Protein AF-A0A0G4HHA6-F1 (afdb_monomer_lite)

Organism: NCBI:txid1169474

Foldseek 3Di:
DDDDDPDWDKAFDDPVCVVVVLCQVVQVCQCLPQPLVLCQFPDFDDCVVALEEFEKDKTWIWTQDPVRDTDIDIFIFTPQVVPPDPDPAADFAWDPCVVVVVVVVCVVQVHDDDDDDPPSVQSNQFDPDPGWYKYFAAQDGRDLDPDDPDPPDDPVSSVVSVVSSVSDDHRTITIRTTQGHPDRCSNVSVQVVVCVVCVVVQWDDDTRQKTKHDADVVGDIDIGGGD

Sequence (227 aa):
MSRFKKGSTQLPATKEEIDSGSHKLAALKEWLVNIVRNRTLGRRVKRNEVHVVVGMGWRYTWKETDDGARKPKPRFFAKGFLDGRLVNTYVGTPSIAGINTVCLFIVSMGMEMGAADVTAAFLTSKDHNAERVGATLPSVLPQVPKENPFKDIPNDRYEELRRMAAEYEPEGTYLVEMGLYGLPCAAQLFDYKLEGVCKELGFKRVDTAITVKAPPEGGRAQAIIMN

Secondary structure (DSSP, 8-state):
---PPPPPPEEEPPHHHHHTTTTHHHHHHIIIIIIITTT-EEEE--GGGSSEEEEEEEE-EEEEPTTS-EEE--EEEE-GGGS-S-------S--HHHHHHHHHHHHHTT--------TTGGGGSB---SSPEEEEPPS-PPP--SS---TTS-HHHHHHHHHHHTTPPTT-EEEE-B--TT-THHHHHHHHHHHHHHHHTT-EEEETTEEEEPPPTT---EEEE--

pLDDT: mean 78.96, std 15.66, range [33.88, 97.19]

Radius of gyration: 20.09 Å; chains: 1; bounding box: 50×44×56 Å

Structure (mmCIF, N/CA/C/O backbone):
data_AF-A0A0G4HHA6-F1
#
_entry.id   AF-A0A0G4HHA6-F1
#
loop_
_atom_site.group_PDB
_atom_site.id
_atom_site.type_symbol
_atom_site.label_atom_id
_atom_site.label_alt_id
_atom_site.label_comp_id
_atom_site.label_asym_id
_atom_site.label_entity_id
_atom_site.label_seq_id
_atom_site.pdbx_PDB_ins_code
_atom_site.Cartn_x
_atom_site.Cartn_y
_atom_site.Cartn_z
_atom_site.occupancy
_atom_site.B_iso_or_equiv
_atom_site.auth_seq_id
_atom_site.auth_comp_id
_atom_site.auth_asym_id
_atom_site.auth_atom_id
_atom_site.pdbx_PDB_model_num
ATOM 1 N N . MET A 1 1 ? -28.669 20.124 8.974 1.00 34.66 1 MET A N 1
ATOM 2 C CA . MET A 1 1 ? -28.352 19.037 8.019 1.00 34.66 1 MET A CA 1
ATOM 3 C C . MET A 1 1 ? -26.844 19.006 7.833 1.00 34.66 1 MET A C 1
ATOM 5 O O . MET A 1 1 ? -26.295 19.994 7.357 1.00 34.66 1 MET A O 1
ATOM 9 N N . SER A 1 2 ? -26.160 17.948 8.270 1.00 37.53 2 SER A N 1
ATOM 10 C CA . SER A 1 2 ? -24.721 17.793 8.034 1.00 37.53 2 SER A CA 1
ATOM 11 C C . SER A 1 2 ? -24.484 17.542 6.541 1.00 37.53 2 SER A C 1
ATOM 13 O O . SER A 1 2 ? -25.045 16.620 5.951 1.00 37.53 2 SER A O 1
ATOM 15 N N . ARG A 1 3 ? -23.680 18.390 5.889 1.00 38.72 3 ARG A N 1
ATOM 16 C CA . ARG A 1 3 ? -23.184 18.101 4.538 1.00 38.72 3 ARG A CA 1
ATOM 17 C C . ARG A 1 3 ? -22.101 17.037 4.671 1.00 38.72 3 ARG A C 1
ATOM 19 O O . ARG A 1 3 ? -20.974 17.354 5.039 1.00 38.72 3 ARG A O 1
ATOM 26 N N . PHE A 1 4 ? -22.436 15.785 4.379 1.00 41.97 4 PHE A N 1
ATOM 27 C CA . PHE A 1 4 ? -21.421 14.757 4.171 1.00 41.97 4 PHE A CA 1
ATOM 28 C C . PHE A 1 4 ? -20.520 15.198 3.014 1.00 41.97 4 PHE A C 1
ATOM 30 O O . PHE A 1 4 ? -20.990 15.393 1.891 1.00 41.97 4 PHE A O 1
ATOM 37 N N . LYS A 1 5 ? -19.227 15.404 3.284 1.00 45.94 5 LYS A N 1
ATOM 38 C CA . LYS A 1 5 ? -18.245 15.662 2.228 1.00 45.94 5 LYS A CA 1
ATOM 39 C C . LYS A 1 5 ? -18.195 14.401 1.360 1.00 45.94 5 LYS A C 1
ATOM 41 O O . LYS A 1 5 ? -17.943 13.318 1.884 1.00 45.94 5 LYS A O 1
ATOM 46 N N . LYS A 1 6 ? -18.495 14.522 0.061 1.00 48.88 6 LYS A N 1
ATOM 47 C CA . LYS A 1 6 ? -18.432 13.396 -0.885 1.00 48.88 6 LYS A CA 1
ATOM 48 C C . LYS A 1 6 ? -17.045 12.756 -0.765 1.00 48.88 6 LYS A C 1
ATOM 50 O O . LYS A 1 6 ? -16.036 13.451 -0.882 1.00 48.88 6 LYS A O 1
ATOM 55 N N . GLY A 1 7 ? -16.994 11.454 -0.485 1.00 50.53 7 GLY A N 1
ATOM 56 C CA . GLY A 1 7 ? -15.738 10.707 -0.478 1.00 50.53 7 GLY A CA 1
ATOM 57 C C . GLY A 1 7 ? -15.051 10.816 -1.841 1.00 50.53 7 GLY A C 1
ATOM 58 O O . GLY A 1 7 ? -15.722 10.942 -2.870 1.00 50.53 7 GLY A O 1
ATOM 59 N N . SER A 1 8 ? -13.716 10.787 -1.872 1.00 57.16 8 SER A N 1
ATOM 60 C CA . SER A 1 8 ? -13.001 10.896 -3.146 1.00 57.16 8 SER A CA 1
ATOM 61 C C . SER A 1 8 ? -13.361 9.715 -4.040 1.00 57.16 8 SER A C 1
ATOM 63 O O . SER A 1 8 ? -13.070 8.567 -3.696 1.00 57.16 8 SER A O 1
ATOM 65 N N . THR A 1 9 ? -13.989 9.991 -5.178 1.00 65.12 9 THR A N 1
ATOM 66 C CA . THR A 1 9 ? -14.359 8.948 -6.132 1.00 65.12 9 THR A CA 1
ATOM 67 C C . THR A 1 9 ? -13.090 8.495 -6.853 1.00 65.12 9 THR A C 1
ATOM 69 O O . THR A 1 9 ? -12.363 9.313 -7.419 1.00 65.12 9 THR A O 1
ATOM 72 N N . GLN A 1 10 ? -12.778 7.200 -6.760 1.00 76.94 10 GLN A N 1
ATOM 73 C CA . GLN A 1 10 ? -11.697 6.593 -7.531 1.00 76.94 10 GLN A CA 1
ATOM 74 C C . GLN A 1 10 ? -12.289 5.923 -8.763 1.00 76.94 10 GLN A C 1
ATOM 76 O O . GLN A 1 10 ? -13.096 5.004 -8.638 1.00 76.94 10 GLN A O 1
ATOM 81 N N . LEU A 1 11 ? -11.866 6.367 -9.939 1.00 83.38 11 LEU A N 1
ATOM 82 C CA . LEU A 1 11 ? -12.283 5.787 -11.211 1.00 83.38 11 LEU A CA 1
ATOM 83 C C . LEU A 1 11 ? -11.186 4.844 -11.714 1.00 83.38 11 LEU A C 1
ATOM 85 O O . LEU A 1 11 ? -10.014 5.215 -11.645 1.00 83.38 11 LEU A O 1
ATOM 89 N N . PRO A 1 12 ? -11.508 3.631 -12.188 1.00 86.56 12 PRO A N 1
ATOM 90 C CA . PRO A 1 12 ? -10.507 2.761 -12.794 1.00 86.56 12 PRO A CA 1
ATOM 91 C C . PRO A 1 12 ? -9.904 3.433 -14.033 1.00 86.56 12 PRO A C 1
ATOM 93 O O . PRO A 1 12 ? -10.621 4.074 -14.799 1.00 86.56 12 PRO A O 1
ATOM 96 N N . ALA A 1 13 ? -8.588 3.305 -14.207 1.00 89.81 13 ALA A N 1
ATOM 97 C CA . ALA A 1 13 ? -7.928 3.715 -15.442 1.00 89.81 13 ALA A CA 1
ATOM 98 C C . ALA A 1 13 ? -8.133 2.649 -16.528 1.00 89.81 13 ALA A C 1
ATOM 100 O O . ALA A 1 13 ? -8.153 1.449 -16.236 1.00 89.81 13 ALA A O 1
ATOM 101 N N . THR A 1 14 ? -8.276 3.093 -17.770 1.00 90.44 14 THR A N 1
ATOM 102 C CA . THR A 1 14 ? -8.329 2.223 -18.953 1.00 90.44 14 THR A CA 1
ATOM 103 C C . THR A 1 14 ? -6.938 1.703 -19.312 1.00 90.44 14 THR A C 1
ATOM 105 O O . THR A 1 14 ? -5.921 2.231 -18.854 1.00 90.44 14 THR A O 1
ATOM 108 N N . LYS A 1 15 ? -6.875 0.658 -20.142 1.00 89.69 15 LYS A N 1
ATOM 109 C CA . LYS A 1 15 ? -5.595 0.103 -20.591 1.00 89.69 15 LYS A CA 1
ATOM 110 C C . LYS A 1 15 ? -4.823 1.123 -21.429 1.00 89.69 15 LYS A C 1
ATOM 112 O O . LYS A 1 15 ? -3.632 1.304 -21.212 1.00 89.69 15 LYS A O 1
ATOM 117 N N . GLU A 1 16 ? -5.513 1.845 -22.303 1.00 91.94 16 GLU A N 1
ATOM 118 C CA . GLU A 1 16 ? -4.946 2.873 -23.176 1.00 91.94 16 GLU A CA 1
ATOM 119 C C . GLU A 1 16 ? -4.306 4.006 -22.360 1.00 91.94 16 GLU A C 1
ATOM 121 O O . GLU A 1 16 ? -3.191 4.441 -22.648 1.00 91.94 16 GLU A O 1
ATOM 126 N N . GLU A 1 17 ? -4.966 4.452 -21.286 1.00 91.75 17 GLU A N 1
ATOM 127 C CA . GLU A 1 17 ? -4.415 5.458 -20.370 1.00 91.75 17 GLU A CA 1
ATOM 128 C C . GLU A 1 17 ? -3.157 4.956 -19.649 1.00 91.75 17 GLU A C 1
ATOM 130 O O . GLU A 1 17 ? -2.195 5.715 -19.488 1.00 91.75 17 GLU A O 1
ATOM 135 N N . ILE A 1 18 ? -3.135 3.691 -19.225 1.00 88.75 18 ILE A N 1
ATOM 136 C CA . ILE A 1 18 ? -1.971 3.086 -18.563 1.00 88.75 18 ILE A CA 1
ATOM 137 C C . ILE A 1 18 ? -0.809 2.961 -19.553 1.00 88.75 18 ILE A C 1
ATOM 139 O O . ILE A 1 18 ? 0.308 3.390 -19.245 1.00 88.75 18 ILE A O 1
ATOM 143 N N . ASP A 1 19 ? -1.081 2.443 -20.750 1.00 90.12 19 ASP A N 1
ATOM 144 C CA . ASP A 1 19 ? -0.097 2.212 -21.810 1.00 90.12 19 ASP A CA 1
ATOM 145 C C . ASP A 1 19 ? 0.483 3.537 -22.336 1.00 90.12 19 ASP A C 1
ATOM 147 O O . ASP A 1 19 ? 1.676 3.612 -22.642 1.00 90.12 19 ASP A O 1
ATOM 151 N N . SER A 1 20 ? -0.301 4.626 -22.312 1.00 92.06 20 SER A N 1
ATOM 152 C CA . SER A 1 20 ? 0.181 5.991 -22.598 1.00 92.06 20 SER A CA 1
ATOM 153 C C . SER A 1 20 ? 1.244 6.485 -21.603 1.00 92.06 20 SER A C 1
ATOM 155 O O . SER A 1 20 ? 1.965 7.448 -21.859 1.00 92.06 20 SER A O 1
ATOM 157 N N . GLY A 1 21 ? 1.365 5.822 -20.448 1.00 90.69 21 GLY A N 1
ATOM 158 C CA . GLY A 1 21 ? 2.317 6.150 -19.396 1.00 90.69 21 GLY A CA 1
ATOM 159 C C . GLY A 1 21 ? 1.822 7.177 -18.379 1.00 90.69 21 GLY A C 1
ATOM 160 O O . GLY A 1 21 ? 2.611 7.594 -17.527 1.00 90.69 21 GLY A O 1
ATOM 161 N N . SER A 1 22 ? 0.537 7.546 -18.409 1.00 91.88 22 SER A N 1
ATOM 162 C CA . SER A 1 22 ? -0.051 8.566 -17.524 1.00 91.88 22 SER A CA 1
ATOM 163 C C . SER A 1 22 ? 0.142 8.286 -16.021 1.00 91.88 22 SER A C 1
ATOM 165 O O . SER A 1 22 ? 0.271 9.216 -15.222 1.00 91.88 22 SER A O 1
ATOM 167 N N . HIS A 1 23 ? 0.273 7.014 -15.623 1.00 94.00 23 HIS A N 1
ATOM 168 C CA . HIS A 1 23 ? 0.504 6.610 -14.228 1.00 94.00 23 HIS A CA 1
ATOM 169 C C . HIS A 1 23 ? 1.969 6.311 -13.879 1.00 94.00 23 HIS A C 1
ATOM 171 O O . HIS A 1 23 ? 2.242 6.053 -12.706 1.00 94.00 23 HIS A O 1
ATOM 177 N N . LYS A 1 24 ? 2.923 6.356 -14.826 1.00 94.12 24 LYS A N 1
ATOM 178 C CA . LYS A 1 24 ? 4.317 5.893 -14.612 1.00 94.12 24 LYS A CA 1
ATOM 179 C C . LYS A 1 24 ? 4.997 6.573 -13.424 1.00 94.12 24 LYS A C 1
ATOM 181 O O . LYS A 1 24 ? 5.480 5.893 -12.520 1.00 94.12 24 LYS A O 1
ATOM 186 N N . LEU A 1 25 ? 4.986 7.908 -13.385 1.00 94.88 25 LEU A N 1
ATOM 187 C CA . LEU A 1 25 ? 5.635 8.673 -12.314 1.00 94.88 25 LEU A CA 1
ATOM 188 C C . LEU A 1 25 ? 4.973 8.425 -10.950 1.00 94.88 25 LEU A C 1
ATOM 190 O O . LEU A 1 25 ? 5.651 8.294 -9.932 1.00 94.88 25 LEU A O 1
ATOM 194 N N . ALA A 1 26 ? 3.642 8.322 -10.924 1.00 94.38 26 ALA A N 1
ATOM 195 C CA . ALA A 1 26 ? 2.903 8.048 -9.699 1.00 94.38 26 ALA A CA 1
ATOM 196 C C . ALA A 1 26 ? 3.132 6.612 -9.196 1.00 94.38 26 ALA A C 1
ATOM 198 O O . ALA A 1 26 ? 3.217 6.402 -7.988 1.00 94.38 26 ALA A O 1
ATOM 199 N N . ALA A 1 27 ? 3.277 5.637 -10.099 1.00 95.44 27 ALA A N 1
ATOM 200 C CA . ALA A 1 27 ? 3.554 4.243 -9.759 1.00 95.44 27 ALA A CA 1
ATOM 201 C C . ALA A 1 27 ? 4.978 4.081 -9.225 1.00 95.44 27 ALA A C 1
ATOM 203 O O . ALA A 1 27 ? 5.182 3.422 -8.209 1.00 95.44 27 ALA A O 1
ATOM 204 N N . LEU A 1 28 ? 5.948 4.762 -9.843 1.00 96.62 28 LEU A N 1
ATOM 205 C CA . LEU A 1 28 ? 7.312 4.840 -9.326 1.00 96.62 28 LEU A CA 1
ATOM 206 C C . LEU A 1 28 ? 7.337 5.441 -7.915 1.00 96.62 28 LEU A C 1
ATOM 208 O O . LEU A 1 28 ? 8.019 4.920 -7.036 1.00 96.62 28 LEU A O 1
ATOM 212 N N . LYS A 1 29 ? 6.563 6.508 -7.676 1.00 95.38 29 LYS A N 1
ATOM 213 C CA . LYS A 1 29 ? 6.462 7.119 -6.346 1.00 95.38 29 LYS A CA 1
ATOM 214 C C . LYS A 1 29 ? 5.840 6.171 -5.324 1.00 95.38 29 LYS A C 1
ATOM 216 O O . LYS A 1 29 ? 6.361 6.066 -4.222 1.00 95.38 29 LYS A O 1
ATOM 221 N N . GLU A 1 30 ? 4.762 5.471 -5.677 1.00 94.06 30 GLU A N 1
ATOM 222 C CA . GLU A 1 30 ? 4.152 4.452 -4.812 1.00 94.06 30 GLU A CA 1
ATOM 223 C C . GLU A 1 30 ? 5.175 3.367 -4.443 1.00 94.06 30 GLU A C 1
ATOM 225 O O . GLU A 1 30 ? 5.357 3.067 -3.265 1.00 94.06 30 GLU A O 1
ATOM 230 N N . TRP A 1 31 ? 5.902 2.841 -5.430 1.00 95.69 31 TRP A N 1
ATOM 231 C CA . TRP A 1 31 ? 6.940 1.835 -5.218 1.00 95.69 31 TRP A CA 1
ATOM 232 C C . TRP A 1 31 ? 8.054 2.334 -4.288 1.00 95.69 31 TRP A C 1
ATOM 234 O O . TRP A 1 31 ? 8.285 1.753 -3.229 1.00 95.69 31 TRP A O 1
ATOM 244 N N . LEU A 1 32 ? 8.708 3.446 -4.625 1.00 96.44 32 LEU A N 1
ATOM 245 C CA . LEU A 1 32 ? 9.867 3.922 -3.868 1.00 96.44 32 LEU A CA 1
ATOM 246 C C . LEU A 1 32 ? 9.491 4.464 -2.487 1.00 96.44 32 LEU A C 1
ATOM 248 O O . LEU A 1 32 ? 10.150 4.171 -1.494 1.00 96.44 32 LEU A O 1
ATOM 252 N N . VAL A 1 33 ? 8.433 5.267 -2.403 1.00 92.31 33 VAL A N 1
ATOM 253 C CA . VAL A 1 33 ? 8.125 6.048 -1.197 1.00 92.31 33 VAL A CA 1
ATOM 254 C C . VAL A 1 33 ? 7.241 5.279 -0.223 1.00 92.31 33 VAL A C 1
ATOM 256 O O . VAL A 1 33 ? 7.394 5.441 0.988 1.00 92.31 33 VAL A O 1
ATOM 259 N N . ASN A 1 34 ? 6.313 4.462 -0.722 1.00 88.81 34 ASN A N 1
ATOM 260 C CA . ASN A 1 34 ? 5.360 3.767 0.141 1.00 88.81 34 ASN A CA 1
ATOM 261 C C . ASN A 1 34 ? 5.769 2.321 0.414 1.00 88.81 34 ASN A C 1
ATOM 263 O O . ASN A 1 34 ? 5.537 1.847 1.521 1.00 88.81 34 ASN A O 1
ATOM 267 N N . ILE A 1 35 ? 6.415 1.641 -0.535 1.00 91.25 35 ILE A N 1
ATOM 268 C CA . ILE A 1 35 ? 6.826 0.243 -0.352 1.00 91.25 35 ILE A CA 1
ATOM 269 C C . ILE A 1 35 ? 8.273 0.161 0.130 1.00 91.25 35 ILE A C 1
ATOM 271 O O . ILE A 1 35 ? 8.513 -0.301 1.248 1.00 91.25 35 ILE A O 1
ATOM 275 N N . VAL A 1 36 ? 9.217 0.661 -0.674 1.00 94.38 36 VAL A N 1
ATOM 276 C CA . VAL A 1 36 ? 10.663 0.534 -0.426 1.00 94.38 36 VAL A CA 1
ATOM 277 C C . VAL A 1 36 ? 11.093 1.323 0.808 1.00 94.38 36 VAL A C 1
ATOM 279 O O . VAL A 1 36 ? 11.640 0.737 1.739 1.00 94.38 36 VAL A O 1
ATOM 282 N N . ARG A 1 37 ? 10.797 2.629 0.873 1.00 93.38 37 ARG A N 1
ATOM 283 C CA . ARG A 1 37 ? 11.180 3.491 2.009 1.00 93.38 37 ARG A CA 1
ATOM 284 C C . ARG A 1 37 ? 10.684 2.954 3.348 1.00 93.38 37 ARG A C 1
ATOM 286 O O . ARG A 1 37 ? 11.408 2.987 4.335 1.00 93.38 37 ARG A O 1
ATOM 293 N N . ASN A 1 38 ? 9.445 2.469 3.372 1.00 89.06 38 ASN A N 1
ATOM 294 C CA . ASN A 1 38 ? 8.826 1.956 4.590 1.00 89.06 38 ASN A CA 1
ATOM 295 C C . ASN A 1 38 ? 9.295 0.534 4.934 1.00 89.06 38 ASN A C 1
ATOM 297 O O . ASN A 1 38 ? 8.874 0.009 5.957 1.00 89.06 38 ASN A O 1
ATOM 301 N N . ARG A 1 39 ? 10.141 -0.092 4.097 1.00 91.06 39 ARG A N 1
ATOM 302 C CA . ARG A 1 39 ? 10.578 -1.491 4.236 1.00 91.06 39 ARG A CA 1
ATOM 303 C C . ARG A 1 39 ? 9.390 -2.439 4.398 1.00 91.06 39 ARG A C 1
ATOM 305 O O . ARG A 1 39 ? 9.409 -3.345 5.220 1.00 91.06 39 ARG A O 1
ATOM 312 N N . THR A 1 40 ? 8.334 -2.198 3.614 1.00 88.88 40 THR A N 1
ATOM 313 C CA . THR A 1 40 ? 7.097 -3.000 3.680 1.00 88.88 40 THR A CA 1
ATOM 314 C C . THR A 1 40 ? 7.382 -4.470 3.380 1.00 88.88 40 THR A C 1
ATOM 316 O O . THR A 1 40 ? 6.779 -5.368 3.968 1.00 88.88 40 THR A O 1
ATOM 319 N N . LEU A 1 41 ? 8.337 -4.698 2.480 1.00 92.88 41 LEU A N 1
ATOM 320 C CA . LEU A 1 41 ? 8.905 -5.996 2.166 1.00 92.88 41 LEU A CA 1
ATOM 321 C C . LEU A 1 41 ? 10.304 -6.077 2.791 1.00 92.88 41 LEU A C 1
ATOM 323 O O . LEU A 1 41 ? 11.046 -5.096 2.800 1.00 92.88 41 LEU A O 1
ATOM 327 N N . GLY A 1 42 ? 10.628 -7.235 3.351 1.00 93.25 42 GLY A N 1
ATOM 328 C CA . GLY A 1 42 ? 11.912 -7.541 3.965 1.00 93.25 42 GLY A CA 1
ATOM 329 C C . GLY A 1 42 ? 12.768 -8.421 3.066 1.00 93.25 42 GLY A C 1
ATOM 330 O O . GLY A 1 42 ? 12.816 -8.255 1.850 1.00 93.25 42 GLY A O 1
ATOM 331 N N . ARG A 1 43 ? 13.445 -9.397 3.676 1.00 94.94 43 ARG A N 1
ATOM 332 C CA . ARG A 1 43 ? 14.308 -10.341 2.954 1.00 94.94 43 ARG A CA 1
ATOM 333 C C . ARG A 1 43 ? 13.521 -11.243 1.999 1.00 94.94 43 ARG A C 1
ATOM 335 O O . ARG A 1 43 ? 12.339 -11.524 2.212 1.00 94.94 43 ARG A O 1
ATOM 342 N N . ARG A 1 44 ? 14.219 -11.785 1.000 1.00 96.56 44 ARG A N 1
ATOM 343 C CA . ARG A 1 44 ? 13.700 -12.864 0.150 1.00 96.56 44 ARG A CA 1
ATOM 344 C C . ARG A 1 44 ? 13.438 -14.124 0.986 1.00 96.56 44 ARG A C 1
ATOM 346 O O . ARG A 1 44 ? 14.211 -14.441 1.896 1.00 96.56 44 ARG A O 1
ATOM 353 N N . VAL A 1 45 ? 12.358 -14.833 0.669 1.00 94.50 45 VAL A N 1
ATOM 354 C CA . VAL A 1 45 ? 11.918 -16.056 1.359 1.00 94.50 45 VAL A CA 1
ATOM 355 C C . VAL A 1 45 ? 11.470 -17.122 0.366 1.00 94.50 45 VAL A C 1
ATOM 357 O O . VAL A 1 45 ? 10.968 -16.822 -0.719 1.00 94.50 45 VAL A O 1
ATOM 360 N N . LYS A 1 46 ? 11.622 -18.386 0.755 1.00 93.12 46 LYS A N 1
ATOM 361 C CA . LYS A 1 46 ? 11.034 -19.545 0.077 1.00 93.12 46 LYS A CA 1
ATOM 362 C C . LYS A 1 46 ? 9.645 -19.851 0.641 1.00 93.12 46 LYS A C 1
ATOM 364 O O . LYS A 1 46 ? 9.313 -19.482 1.765 1.00 93.12 46 LYS A O 1
ATOM 369 N N . ARG A 1 47 ? 8.830 -20.591 -0.121 1.00 86.88 47 ARG A N 1
ATOM 370 C CA . ARG A 1 47 ? 7.453 -20.954 0.271 1.00 86.88 47 ARG A CA 1
ATOM 371 C C . ARG A 1 47 ? 7.366 -21.674 1.623 1.00 86.88 47 ARG A C 1
ATOM 373 O O . ARG A 1 47 ? 6.363 -21.505 2.305 1.00 86.88 47 ARG A O 1
ATOM 380 N N . ASN A 1 48 ? 8.372 -22.464 1.994 1.00 89.38 48 ASN A N 1
ATOM 381 C CA . ASN A 1 48 ? 8.411 -23.221 3.250 1.00 89.38 48 ASN A CA 1
ATOM 382 C C . ASN A 1 48 ? 8.834 -22.388 4.475 1.00 89.38 48 ASN A C 1
ATOM 384 O O . ASN A 1 48 ? 8.726 -22.879 5.591 1.00 89.38 48 ASN A O 1
ATOM 388 N N . GLU A 1 49 ? 9.314 -21.156 4.285 1.00 88.62 49 GLU A N 1
ATOM 389 C CA . GLU A 1 49 ? 9.711 -20.258 5.380 1.00 88.62 49 GLU A CA 1
ATOM 390 C C . GLU A 1 49 ? 8.553 -19.392 5.896 1.00 88.62 49 GLU A C 1
ATOM 392 O O . GLU A 1 49 ? 8.698 -18.694 6.897 1.00 88.62 49 GLU A O 1
ATOM 397 N N . VAL A 1 50 ? 7.419 -19.397 5.196 1.00 87.75 50 VAL A N 1
ATOM 398 C CA . VAL A 1 50 ? 6.254 -18.558 5.491 1.00 87.75 50 VAL A CA 1
ATOM 399 C C . VAL A 1 50 ? 4.988 -19.398 5.508 1.00 87.75 50 VAL A C 1
ATOM 401 O O . VAL A 1 50 ? 4.886 -20.417 4.823 1.00 87.75 50 VAL A O 1
ATOM 404 N N . HIS A 1 51 ? 3.993 -18.952 6.267 1.00 83.75 51 HIS A N 1
ATOM 405 C CA . HIS A 1 51 ? 2.723 -19.660 6.383 1.00 83.75 51 HIS A CA 1
ATOM 406 C C . HIS A 1 51 ? 1.969 -19.648 5.044 1.00 83.75 51 HIS A C 1
ATOM 408 O O . HIS A 1 51 ? 1.565 -20.691 4.518 1.00 83.75 51 HIS A O 1
ATOM 414 N N . VAL A 1 52 ? 1.887 -18.472 4.418 1.00 83.31 52 VAL A N 1
ATOM 415 C CA . VAL A 1 52 ? 1.227 -18.261 3.126 1.00 83.31 52 VAL A CA 1
ATOM 416 C C . VAL A 1 52 ? 2.048 -17.338 2.231 1.00 83.31 52 VAL A C 1
ATOM 418 O O . VAL A 1 52 ? 2.787 -16.480 2.712 1.00 83.31 52 VAL A O 1
ATOM 421 N N . VAL A 1 53 ? 1.917 -17.532 0.919 1.00 85.69 53 VAL A N 1
ATOM 422 C CA . VAL A 1 53 ? 2.470 -16.644 -0.106 1.00 85.69 53 VAL A CA 1
ATOM 423 C C . VAL A 1 53 ? 1.324 -16.086 -0.930 1.00 85.69 53 VAL A C 1
ATOM 425 O O . VAL A 1 53 ? 0.531 -16.865 -1.456 1.00 85.69 53 VAL A O 1
ATOM 428 N N . VAL A 1 54 ? 1.274 -14.763 -1.065 1.00 85.44 54 VAL A N 1
ATOM 429 C CA . VAL A 1 54 ? 0.289 -14.050 -1.885 1.00 85.44 54 VAL A CA 1
ATOM 430 C C . VAL A 1 54 ? 0.965 -13.343 -3.054 1.00 85.44 54 VAL A C 1
ATOM 432 O O . VAL A 1 54 ? 2.049 -12.779 -2.917 1.00 85.44 54 VAL A O 1
ATOM 435 N N . GLY A 1 55 ? 0.323 -13.334 -4.220 1.00 86.19 55 GLY A N 1
ATOM 436 C CA . GLY A 1 55 ? 0.803 -12.544 -5.354 1.00 86.19 55 GLY A CA 1
ATOM 437 C C . GLY A 1 55 ? 0.549 -11.052 -5.145 1.00 86.19 55 GLY A C 1
ATOM 438 O O . GLY A 1 55 ? -0.435 -10.673 -4.518 1.00 86.19 55 GLY A O 1
ATOM 439 N N . MET A 1 56 ? 1.389 -10.189 -5.705 1.00 89.00 56 MET A N 1
ATOM 440 C CA . MET A 1 56 ? 1.179 -8.740 -5.725 1.00 89.00 56 MET A CA 1
ATOM 441 C C . MET A 1 56 ? 0.708 -8.248 -7.095 1.00 89.00 56 MET A C 1
ATOM 443 O O . MET A 1 56 ? 0.759 -8.954 -8.109 1.00 89.00 56 MET A O 1
ATOM 447 N N . GLY A 1 57 ? 0.201 -7.020 -7.133 1.00 88.44 57 GLY A N 1
ATOM 448 C CA . GLY A 1 57 ? -0.234 -6.371 -8.358 1.00 88.44 57 GLY A CA 1
ATOM 449 C C . GLY A 1 57 ? -0.404 -4.867 -8.232 1.00 88.44 57 GLY A C 1
ATOM 450 O O . GLY A 1 57 ? -0.221 -4.269 -7.171 1.00 88.44 57 GLY A O 1
ATOM 451 N N . TRP A 1 58 ? -0.788 -4.277 -9.359 1.00 89.44 58 TRP A N 1
ATOM 452 C CA . TRP A 1 58 ? -1.069 -2.858 -9.494 1.00 89.44 58 TRP A CA 1
ATOM 453 C C . TRP A 1 58 ? -2.553 -2.626 -9.725 1.00 89.44 58 TRP A C 1
ATOM 455 O O . TRP A 1 58 ? -3.182 -3.309 -10.533 1.00 89.44 58 TRP A O 1
ATOM 465 N N . ARG A 1 59 ? -3.111 -1.644 -9.023 1.00 88.12 59 ARG A N 1
ATOM 466 C CA . ARG A 1 59 ? -4.437 -1.099 -9.305 1.00 88.12 59 ARG A CA 1
ATOM 467 C C . ARG A 1 59 ? -4.265 0.346 -9.735 1.00 88.12 59 ARG A C 1
ATOM 469 O O . ARG A 1 59 ? -3.868 1.181 -8.927 1.00 88.12 59 ARG A O 1
ATOM 476 N N . TYR A 1 60 ? -4.553 0.631 -10.998 1.00 89.06 60 TYR A N 1
ATOM 477 C CA . TYR A 1 60 ? -4.455 1.972 -11.562 1.00 89.06 60 TYR A CA 1
ATOM 478 C C . TYR A 1 60 ? -5.815 2.658 -11.509 1.00 89.06 60 TYR A C 1
ATOM 480 O O . TYR A 1 60 ? -6.800 2.160 -12.053 1.00 89.06 60 TYR A O 1
ATOM 488 N N . THR A 1 61 ? -5.874 3.794 -10.820 1.00 90.75 61 THR A N 1
ATOM 489 C CA . THR A 1 61 ? -7.083 4.611 -10.725 1.00 90.75 61 THR A CA 1
ATOM 490 C C . THR A 1 61 ? -6.771 6.085 -10.940 1.00 90.75 61 THR A C 1
ATOM 492 O O . THR A 1 61 ? -5.619 6.530 -10.865 1.00 90.75 61 THR A O 1
ATOM 495 N N . TRP A 1 62 ? -7.823 6.844 -11.206 1.00 89.50 62 TRP A N 1
ATOM 496 C CA . TRP A 1 62 ? -7.873 8.293 -11.160 1.00 89.50 62 TRP A CA 1
ATOM 497 C C . TRP A 1 62 ? -8.571 8.718 -9.877 1.00 89.50 62 TRP A C 1
ATOM 499 O O . TRP A 1 62 ? -9.669 8.248 -9.581 1.00 89.50 62 TRP A O 1
ATOM 509 N N . LYS A 1 63 ? -7.944 9.615 -9.119 1.00 87.19 63 LYS A N 1
ATOM 510 C CA . LYS A 1 63 ? -8.587 10.316 -8.010 1.00 87.19 63 LYS A CA 1
ATOM 511 C C . LYS A 1 63 ? -9.094 11.656 -8.522 1.00 87.19 63 LYS A C 1
ATOM 513 O O . LYS A 1 63 ? -8.287 12.463 -8.982 1.00 87.19 63 LYS A O 1
ATOM 518 N N . GLU A 1 64 ? -10.395 11.879 -8.418 1.00 84.75 64 GLU A N 1
ATOM 519 C CA . GLU A 1 64 ? -10.992 13.192 -8.659 1.00 84.75 64 GLU A CA 1
ATOM 520 C C . GLU A 1 64 ? -10.606 14.148 -7.518 1.00 84.75 64 GLU A C 1
ATOM 522 O O . GLU A 1 64 ? -10.632 13.769 -6.339 1.00 84.75 64 GLU A O 1
ATOM 527 N N . THR A 1 65 ? -10.167 15.352 -7.867 1.00 81.12 65 THR A N 1
ATOM 528 C CA . THR A 1 65 ? -9.850 16.436 -6.932 1.00 81.12 65 THR A CA 1
ATOM 529 C C . THR A 1 65 ? -11.042 17.381 -6.780 1.00 81.12 65 THR A C 1
ATOM 531 O O . THR A 1 65 ? -11.985 17.333 -7.564 1.00 81.12 65 THR A O 1
ATOM 534 N N . ASP A 1 66 ? -11.030 18.217 -5.738 1.00 77.62 66 ASP A N 1
ATOM 535 C CA . ASP A 1 66 ? -12.165 19.091 -5.389 1.00 77.62 66 ASP A CA 1
ATOM 536 C C . ASP A 1 66 ? -12.503 20.113 -6.504 1.00 77.62 66 ASP A C 1
ATOM 538 O O . ASP A 1 66 ? -13.625 20.608 -6.570 1.00 77.62 66 ASP A O 1
ATOM 542 N N . ASP A 1 67 ? -11.552 20.393 -7.400 1.00 80.88 67 ASP A N 1
ATOM 543 C CA . ASP A 1 67 ? -11.678 21.231 -8.602 1.00 80.88 67 ASP A CA 1
ATOM 544 C C . ASP A 1 67 ? -12.150 20.459 -9.856 1.00 80.88 67 ASP A C 1
ATOM 546 O O . ASP A 1 67 ? -12.204 21.022 -10.947 1.00 80.88 67 ASP A O 1
ATOM 550 N N . GLY A 1 68 ? -12.477 19.169 -9.725 1.00 78.88 68 GLY A N 1
ATOM 551 C CA . GLY A 1 68 ? -12.896 18.294 -10.825 1.00 78.88 68 GLY A CA 1
ATOM 552 C C . GLY A 1 68 ? -11.746 17.742 -11.675 1.00 78.88 68 GLY A C 1
ATOM 553 O O . GLY A 1 68 ? -11.989 16.959 -12.599 1.00 78.88 68 GLY A O 1
ATOM 554 N N . ALA A 1 69 ? -10.489 18.096 -11.379 1.00 85.19 69 ALA A N 1
ATOM 555 C CA . ALA A 1 69 ? -9.340 17.514 -12.063 1.00 85.19 69 ALA A CA 1
ATOM 556 C C . ALA A 1 69 ? -9.121 16.044 -11.651 1.00 85.19 69 ALA A C 1
ATOM 558 O O . ALA A 1 69 ? -9.674 15.533 -10.675 1.00 85.19 69 ALA A O 1
ATOM 559 N N . ARG A 1 70 ? -8.314 15.317 -12.432 1.00 87.44 70 ARG A N 1
ATOM 560 C CA . ARG A 1 70 ? -7.991 13.907 -12.174 1.00 87.44 70 ARG A CA 1
ATOM 561 C C . ARG A 1 70 ? -6.506 13.742 -11.912 1.00 87.44 70 ARG A C 1
ATOM 563 O O . ARG A 1 70 ? -5.669 14.149 -12.712 1.00 87.44 70 ARG A O 1
ATOM 570 N N . LYS A 1 71 ? -6.177 13.077 -10.808 1.00 91.44 71 LYS A N 1
ATOM 571 C CA . LYS A 1 71 ? -4.801 12.736 -10.438 1.00 91.44 71 LYS A CA 1
ATOM 572 C C . LYS A 1 71 ? -4.572 11.225 -10.525 1.00 91.44 71 LYS A C 1
ATOM 574 O O . LYS A 1 71 ? -5.366 10.477 -9.947 1.00 91.44 71 LYS A O 1
ATOM 579 N N . PRO A 1 72 ? -3.479 10.752 -11.155 1.00 93.19 72 PRO A N 1
ATOM 580 C CA . PRO A 1 72 ? -3.118 9.338 -11.136 1.00 93.19 72 PRO A CA 1
ATOM 581 C C . PRO A 1 72 ? -2.929 8.844 -9.697 1.00 93.19 72 PRO A C 1
ATOM 583 O O . PRO A 1 72 ? -2.215 9.466 -8.901 1.00 93.19 72 PRO A O 1
ATOM 586 N N . LYS A 1 73 ? -3.552 7.717 -9.350 1.00 90.69 73 LYS A N 1
ATOM 587 C CA . LYS A 1 73 ? -3.482 7.117 -8.012 1.00 90.69 73 LYS A CA 1
ATOM 588 C C . LYS A 1 73 ? -3.240 5.601 -8.084 1.00 90.69 73 LYS A C 1
ATOM 590 O O . LYS A 1 73 ? -4.070 4.822 -7.627 1.00 90.69 73 LYS A O 1
ATOM 595 N N . PRO A 1 74 ? -2.104 5.160 -8.653 1.00 91.19 74 PRO A N 1
ATOM 596 C CA . PRO A 1 74 ? -1.757 3.748 -8.649 1.00 91.19 74 PRO A CA 1
ATOM 597 C C . PRO A 1 74 ? -1.551 3.249 -7.219 1.00 91.19 74 PRO A C 1
ATOM 599 O O . PRO A 1 74 ? -0.997 3.960 -6.378 1.00 91.19 74 PRO A O 1
ATOM 602 N N . ARG A 1 75 ? -1.984 2.017 -6.960 1.00 88.31 75 ARG A N 1
ATOM 603 C CA . ARG A 1 75 ? -1.760 1.303 -5.704 1.00 88.31 75 ARG A CA 1
ATOM 604 C C . ARG A 1 75 ? -1.051 -0.007 -5.961 1.00 88.31 75 ARG A C 1
ATOM 606 O O . ARG A 1 75 ? -1.481 -0.779 -6.818 1.00 88.31 75 ARG A O 1
ATOM 613 N N . PHE A 1 76 ? 0.002 -0.241 -5.191 1.00 88.62 76 PHE A N 1
ATOM 614 C CA . PHE A 1 76 ? 0.692 -1.518 -5.146 1.00 88.62 76 PHE A CA 1
ATOM 615 C C . PHE A 1 76 ? 0.117 -2.342 -4.000 1.00 88.62 76 PHE A C 1
ATOM 617 O O . PHE A 1 76 ? 0.093 -1.875 -2.862 1.00 88.62 76 PHE A O 1
ATOM 624 N N . PHE A 1 77 ? -0.415 -3.525 -4.294 1.00 83.19 77 PHE A N 1
ATOM 625 C CA . PHE A 1 77 ? -1.205 -4.282 -3.324 1.00 83.19 77 PHE A CA 1
ATOM 626 C C . PHE A 1 77 ? -0.961 -5.786 -3.428 1.00 83.19 77 PHE A C 1
ATOM 628 O O . PHE A 1 77 ? -0.635 -6.307 -4.495 1.00 83.19 77 PHE A O 1
ATOM 635 N N . ALA A 1 78 ? -1.144 -6.485 -2.313 1.00 81.44 78 ALA A N 1
ATOM 636 C CA . ALA A 1 78 ? -1.274 -7.930 -2.278 1.00 81.44 78 ALA A CA 1
ATOM 637 C C . ALA A 1 78 ? -2.643 -8.334 -2.835 1.00 81.44 78 ALA A C 1
ATOM 639 O O . ALA A 1 78 ? -3.683 -7.861 -2.379 1.00 81.44 78 ALA A O 1
ATOM 640 N N . LYS A 1 79 ? -2.654 -9.263 -3.786 1.00 76.81 79 LYS A N 1
ATOM 641 C CA . LYS A 1 79 ? -3.844 -9.890 -4.374 1.00 76.81 79 LYS A CA 1
ATOM 642 C C . LYS A 1 79 ? -4.478 -10.903 -3.408 1.00 76.81 79 LYS A C 1
ATOM 644 O O . LYS A 1 79 ? -4.857 -11.984 -3.834 1.00 76.81 79 LYS A O 1
ATOM 649 N N . GLY A 1 80 ? -4.571 -10.560 -2.121 1.00 62.91 80 GLY A N 1
ATOM 650 C CA . GLY A 1 80 ? -5.004 -11.451 -1.042 1.00 62.91 80 GLY A CA 1
ATOM 651 C C . GLY A 1 80 ? -6.325 -12.156 -1.348 1.00 62.91 80 GLY A C 1
ATOM 652 O O . GLY A 1 80 ? -6.316 -13.339 -1.636 1.00 62.91 80 GLY A O 1
ATOM 653 N N . PHE A 1 81 ? -7.444 -11.423 -1.373 1.00 47.44 81 PHE A N 1
ATOM 654 C CA . PHE A 1 81 ? -8.809 -11.951 -1.591 1.00 47.44 81 PHE A CA 1
ATOM 655 C C . PHE A 1 81 ? -9.020 -12.716 -2.921 1.00 47.44 81 PHE A C 1
ATOM 657 O O . PHE A 1 81 ? -10.067 -13.317 -3.132 1.00 47.44 81 PHE A O 1
ATOM 664 N N . LEU A 1 82 ? -8.047 -12.671 -3.837 1.00 50.59 82 LEU A N 1
ATOM 665 C CA . LEU A 1 82 ? -8.065 -13.414 -5.100 1.00 50.59 82 LEU A CA 1
ATOM 666 C C . LEU A 1 82 ? -7.370 -14.787 -4.985 1.00 50.59 82 LEU A C 1
ATOM 668 O O . LEU A 1 82 ? -7.410 -15.561 -5.939 1.00 50.59 82 LEU A O 1
ATOM 672 N N . ASP A 1 83 ? -6.729 -15.087 -3.851 1.00 50.38 83 ASP A N 1
ATOM 673 C CA . ASP A 1 83 ? -6.186 -16.402 -3.502 1.00 50.38 83 ASP A CA 1
ATOM 674 C C . ASP A 1 83 ? -7.264 -17.185 -2.733 1.00 50.38 83 ASP A C 1
ATOM 676 O O . ASP A 1 83 ? -7.690 -16.782 -1.654 1.00 50.38 83 ASP A O 1
ATOM 680 N N . GLY A 1 84 ? -7.740 -18.300 -3.297 1.00 48.59 84 GLY A N 1
ATOM 681 C CA . GLY A 1 84 ? -8.838 -19.112 -2.743 1.00 48.59 84 GLY A CA 1
ATOM 682 C C . GLY A 1 84 ? -8.492 -19.888 -1.464 1.00 48.59 84 GLY A C 1
ATOM 683 O O . GLY A 1 84 ? -9.250 -20.764 -1.049 1.00 48.59 84 GLY A O 1
ATOM 684 N N . ARG A 1 85 ? -7.334 -19.623 -0.856 1.00 53.66 85 ARG A N 1
ATOM 685 C CA . ARG A 1 85 ? -6.903 -20.233 0.405 1.00 53.66 85 ARG A CA 1
ATOM 686 C C . ARG A 1 85 ? -7.573 -19.520 1.580 1.00 53.66 85 ARG A C 1
ATOM 688 O O . ARG A 1 85 ? -7.607 -18.294 1.625 1.00 53.66 85 ARG A O 1
ATOM 695 N N . LEU A 1 86 ? -8.050 -20.300 2.555 1.00 45.12 86 LEU A N 1
ATOM 696 C CA . LEU A 1 86 ? -8.570 -19.839 3.850 1.00 45.12 86 LEU A CA 1
ATOM 697 C C . LEU A 1 86 ? -7.438 -19.245 4.701 1.00 45.12 86 LEU A C 1
ATOM 699 O O . LEU A 1 86 ? -6.986 -19.827 5.681 1.00 45.12 86 LEU A O 1
ATOM 703 N N . VAL A 1 87 ? -6.934 -18.091 4.291 1.00 48.72 87 VAL A N 1
ATOM 704 C CA . VAL A 1 87 ? -6.176 -17.202 5.169 1.00 48.72 87 VAL A CA 1
ATOM 705 C C . VAL A 1 87 ? -7.218 -16.489 6.016 1.00 48.72 87 VAL A C 1
ATOM 707 O O . VAL A 1 87 ? -8.219 -16.070 5.447 1.00 48.72 87 VAL A O 1
ATOM 710 N N . ASN A 1 88 ? -7.027 -16.353 7.333 1.00 40.28 88 ASN A N 1
ATOM 711 C CA . ASN A 1 88 ? -7.959 -15.601 8.181 1.00 40.28 88 ASN A CA 1
ATOM 712 C C . ASN A 1 88 ? -8.186 -14.207 7.578 1.00 40.28 88 ASN A C 1
ATOM 714 O O . ASN A 1 88 ? -7.333 -13.317 7.628 1.00 40.28 88 ASN A O 1
ATOM 718 N N . THR A 1 89 ? -9.323 -14.075 6.900 1.00 33.88 89 THR A N 1
ATOM 719 C CA . THR A 1 89 ? -9.672 -12.924 6.091 1.00 33.88 89 THR A CA 1
ATOM 720 C C . THR A 1 89 ? -10.364 -11.912 6.975 1.00 33.88 89 THR A C 1
ATOM 722 O O . THR A 1 89 ? -11.333 -12.243 7.646 1.00 33.88 89 THR A O 1
ATOM 725 N N . TYR A 1 90 ? -9.930 -10.664 6.841 1.00 41.72 90 TYR A N 1
ATOM 726 C CA . TYR A 1 90 ? -10.667 -9.471 7.216 1.00 41.72 90 TYR A CA 1
ATOM 727 C C . TYR A 1 90 ? -10.876 -9.243 8.717 1.00 41.72 90 TYR A C 1
ATOM 729 O O . TYR A 1 90 ? -11.840 -9.711 9.310 1.00 41.72 90 TYR A O 1
ATOM 737 N N . VAL A 1 91 ? -10.039 -8.391 9.309 1.00 39.00 91 VAL A N 1
ATOM 738 C CA . VAL A 1 91 ? -10.460 -7.636 10.492 1.00 39.00 91 VAL A CA 1
ATOM 739 C C . VAL A 1 91 ? -10.092 -6.180 10.253 1.00 39.00 91 VAL A C 1
ATOM 741 O O . VAL A 1 91 ? -8.928 -5.796 10.336 1.00 39.00 91 VAL A O 1
ATOM 744 N N . GLY A 1 92 ? -11.083 -5.386 9.854 1.00 40.88 92 GLY A N 1
ATOM 745 C CA . GLY A 1 92 ? -10.876 -3.975 9.546 1.00 40.88 92 GLY A CA 1
ATOM 746 C C . GLY A 1 92 ? -12.157 -3.184 9.329 1.00 40.88 92 GLY A C 1
ATOM 747 O O . GLY A 1 92 ? -12.204 -2.045 9.760 1.00 40.88 92 GLY A O 1
ATOM 748 N N . THR A 1 93 ? -13.221 -3.778 8.780 1.00 48.94 93 THR A N 1
ATOM 749 C CA . THR A 1 93 ? -14.555 -3.211 9.022 1.00 48.94 93 THR A CA 1
ATOM 750 C C . THR A 1 93 ? -14.967 -3.707 10.398 1.00 48.94 93 THR A C 1
ATOM 752 O O . THR A 1 93 ? -15.027 -4.930 10.586 1.00 48.94 93 THR A O 1
ATOM 755 N N . PRO A 1 94 ? -15.224 -2.813 11.369 1.00 52.38 94 PRO A N 1
ATOM 756 C CA . PRO A 1 94 ? -15.923 -3.195 12.578 1.00 52.38 94 PRO A CA 1
ATOM 757 C C . PRO A 1 94 ? -17.146 -4.010 12.181 1.00 52.38 94 PRO A C 1
ATOM 759 O O . PRO A 1 94 ? -17.679 -3.826 11.082 1.00 52.38 94 PRO A O 1
ATOM 762 N N . SER A 1 95 ? -17.574 -4.940 13.033 1.00 59.75 95 SER A N 1
ATOM 763 C CA . SER A 1 95 ? -18.739 -5.765 12.713 1.00 59.75 95 SER A CA 1
ATOM 764 C C . SER A 1 95 ? -19.860 -4.876 12.155 1.00 59.75 95 SER A C 1
ATOM 766 O O . SER A 1 95 ? -20.066 -3.768 12.649 1.00 59.75 95 SER A O 1
ATOM 768 N N . ILE A 1 96 ? -20.564 -5.298 11.096 1.00 63.81 96 ILE A N 1
ATOM 769 C CA . ILE A 1 96 ? -21.656 -4.475 10.532 1.00 63.81 96 ILE A CA 1
ATOM 770 C C . ILE A 1 96 ? -22.638 -4.094 11.652 1.00 63.81 96 ILE A C 1
ATOM 772 O O . ILE A 1 96 ? -23.127 -2.970 11.703 1.00 63.81 96 ILE A O 1
ATOM 776 N N . ALA A 1 97 ? -22.843 -5.011 12.604 1.00 66.94 97 ALA A N 1
ATOM 777 C CA . ALA A 1 97 ? -23.547 -4.756 13.851 1.00 66.94 97 ALA A CA 1
ATOM 778 C C . ALA A 1 97 ? -22.909 -3.629 14.686 1.00 66.94 97 ALA A C 1
ATOM 780 O O . ALA A 1 97 ? -23.624 -2.715 15.082 1.00 66.94 97 ALA A O 1
ATOM 781 N N . GLY A 1 98 ? -21.597 -3.644 14.926 1.00 67.62 98 GLY A N 1
ATOM 782 C CA . GLY A 1 98 ? -20.849 -2.587 15.611 1.00 67.62 98 GLY A CA 1
ATOM 783 C C . GLY A 1 98 ? -20.925 -1.233 14.904 1.00 67.62 98 GLY A C 1
ATOM 784 O O . GLY A 1 98 ? -21.261 -0.240 15.545 1.00 67.62 98 GLY A O 1
ATOM 785 N N . ILE A 1 99 ? -20.720 -1.185 13.583 1.00 70.94 99 ILE A N 1
ATOM 786 C CA . ILE A 1 99 ? -20.884 0.044 12.784 1.00 70.94 99 ILE A CA 1
ATOM 787 C C . ILE A 1 99 ? -22.301 0.579 12.935 1.00 70.94 99 ILE A C 1
ATOM 789 O O . ILE A 1 99 ? -22.483 1.732 13.315 1.00 70.94 99 ILE A O 1
ATOM 793 N N . ASN A 1 100 ? -23.309 -0.261 12.693 1.00 74.94 100 ASN A N 1
ATOM 794 C CA . ASN A 1 100 ? -24.705 0.152 12.774 1.00 74.94 100 ASN A CA 1
ATOM 795 C C . ASN A 1 100 ? -25.075 0.606 14.188 1.00 74.94 100 ASN A C 1
ATOM 797 O O . ASN A 1 100 ? -25.734 1.629 14.337 1.00 74.94 100 ASN A O 1
ATOM 801 N N . THR A 1 101 ? -24.622 -0.102 15.224 1.00 75.00 101 THR A N 1
ATOM 802 C CA . THR A 1 101 ? -24.903 0.237 16.628 1.00 75.00 101 THR A CA 1
ATOM 803 C C . THR A 1 101 ? -24.305 1.589 16.995 1.00 75.00 101 THR A C 1
ATOM 805 O O . THR A 1 101 ? -24.995 2.432 17.565 1.00 75.00 101 THR A O 1
ATOM 808 N N . VAL A 1 102 ? -23.046 1.839 16.628 1.00 72.81 102 VAL A N 1
ATOM 809 C CA . VAL A 1 102 ? -22.384 3.114 16.928 1.00 72.81 102 VAL A CA 1
ATOM 810 C C . VAL A 1 102 ? -22.970 4.245 16.084 1.00 72.81 102 VAL A C 1
ATOM 812 O O . VAL A 1 102 ? -23.223 5.320 16.620 1.00 72.81 102 VAL A O 1
ATOM 815 N N . CYS A 1 103 ? -23.260 4.024 14.799 1.00 73.81 103 CYS A N 1
ATOM 816 C CA . CYS A 1 103 ? -23.930 5.018 13.960 1.00 73.81 103 CYS A CA 1
ATOM 817 C C . CYS A 1 103 ? -25.321 5.378 14.503 1.00 73.81 103 CYS A C 1
ATOM 819 O O . CYS A 1 103 ? -25.643 6.562 14.591 1.00 73.81 103 CYS A O 1
ATOM 821 N N . LEU A 1 104 ? -26.122 4.387 14.913 1.00 78.94 104 LEU A N 1
ATOM 822 C CA . LEU A 1 104 ? -27.430 4.611 15.537 1.00 78.94 104 LEU A CA 1
ATOM 823 C C . LEU A 1 104 ? -27.297 5.389 16.848 1.00 78.94 104 LEU A C 1
ATOM 825 O O . LEU A 1 104 ? -28.044 6.342 17.046 1.00 78.94 104 LEU A O 1
ATOM 829 N N . PHE A 1 105 ? -26.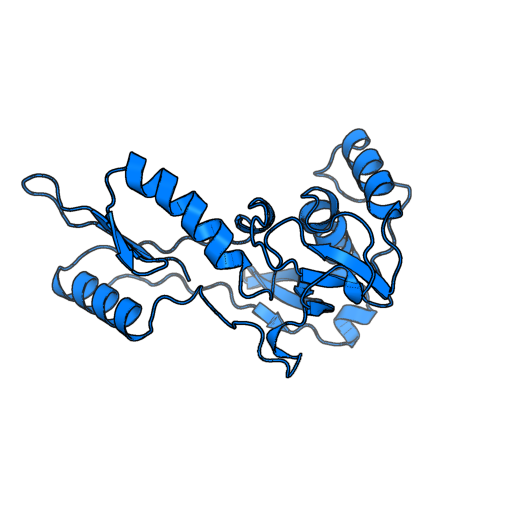321 5.045 17.693 1.00 74.69 105 PHE A N 1
ATOM 830 C CA . PHE A 1 105 ? -26.038 5.765 18.936 1.00 74.69 105 PHE A CA 1
ATOM 831 C C . PHE A 1 105 ? -25.626 7.225 18.690 1.00 74.69 105 PHE A C 1
ATOM 833 O O . PHE A 1 105 ? -26.156 8.139 19.318 1.00 74.69 105 PHE A O 1
ATOM 840 N N . ILE A 1 106 ? -24.712 7.470 17.745 1.00 73.12 106 ILE A N 1
ATOM 841 C CA . ILE A 1 106 ? -24.267 8.822 17.370 1.00 73.12 106 ILE A CA 1
ATOM 842 C C . ILE A 1 106 ? -25.464 9.661 16.910 1.00 73.12 106 ILE A C 1
ATOM 844 O O . ILE A 1 106 ? -25.632 10.796 17.360 1.00 73.12 106 ILE A O 1
ATOM 848 N N . VAL A 1 107 ? -26.315 9.098 16.046 1.00 75.62 107 VAL A N 1
ATOM 849 C CA . VAL A 1 107 ? -27.508 9.781 15.530 1.00 75.62 107 VAL A CA 1
ATOM 850 C C . VAL A 1 107 ? -28.534 10.022 16.639 1.00 75.62 107 VAL A C 1
ATOM 852 O O . VAL A 1 107 ? -29.037 11.139 16.747 1.00 75.62 107 VAL A O 1
ATOM 855 N N . SER A 1 108 ? -28.816 9.030 17.492 1.00 74.75 108 SER A N 1
ATOM 856 C CA . SER A 1 108 ? -29.799 9.163 18.578 1.00 74.75 108 SER A CA 1
ATOM 857 C C . SER A 1 108 ? -29.385 10.190 19.629 1.00 74.75 108 SER A C 1
ATOM 859 O O . SER A 1 108 ? -30.240 10.842 20.219 1.00 74.75 108 SER A O 1
ATOM 861 N N . MET A 1 109 ? -28.079 10.354 19.850 1.00 73.56 109 MET A N 1
ATOM 862 C CA . MET A 1 109 ? -27.520 11.309 20.811 1.00 73.56 109 MET A CA 1
ATOM 863 C C . MET A 1 109 ? -27.246 12.695 20.207 1.00 73.56 109 MET A C 1
ATOM 865 O O . MET A 1 109 ? -26.754 13.578 20.910 1.00 73.56 109 MET A O 1
ATOM 869 N N . GLY A 1 110 ? -27.519 12.903 18.911 1.00 72.06 110 GLY A N 1
ATOM 870 C CA . GLY A 1 110 ? -27.226 14.165 18.222 1.00 72.06 110 GLY A CA 1
ATOM 871 C C . GLY A 1 110 ? -25.733 14.518 18.207 1.00 72.06 110 GLY A C 1
ATOM 872 O O . GLY A 1 110 ? -25.368 15.694 18.259 1.00 72.06 110 GLY A O 1
ATOM 873 N N . MET A 1 111 ? -24.860 13.507 18.192 1.00 70.81 111 MET A N 1
ATOM 874 C CA . MET A 1 111 ? -23.409 13.678 18.203 1.00 70.81 111 MET A CA 1
ATOM 875 C C . MET A 1 111 ? -22.877 14.053 16.816 1.00 70.81 111 MET A C 1
ATOM 877 O O . MET A 1 111 ? -23.379 13.609 15.785 1.00 70.81 111 MET A O 1
ATOM 881 N N . GLU A 1 112 ? -21.814 14.855 16.791 1.00 65.12 112 GLU A N 1
ATOM 882 C CA . GLU A 1 112 ? -21.095 15.169 15.557 1.00 65.12 112 GLU A CA 1
ATOM 883 C C . GLU A 1 112 ? -20.122 14.041 15.205 1.00 65.12 112 GLU A C 1
ATOM 885 O O . GLU A 1 112 ? -19.440 13.500 16.075 1.00 65.12 112 GLU A O 1
ATOM 890 N N . MET A 1 113 ? -20.054 13.696 13.918 1.00 64.19 113 MET A N 1
ATOM 891 C CA . MET A 1 113 ? -19.182 12.641 13.409 1.00 64.19 113 MET A CA 1
ATOM 892 C C . MET A 1 113 ? -18.096 13.232 12.512 1.00 64.19 113 MET A C 1
ATOM 894 O O . MET A 1 113 ? -18.391 13.923 11.535 1.00 64.19 113 MET A O 1
ATOM 898 N N . GLY A 1 114 ? -16.842 12.913 12.828 1.00 60.72 114 GLY A N 1
ATOM 899 C CA . GLY A 1 114 ? -15.693 13.150 11.960 1.00 60.72 114 GLY A CA 1
ATOM 900 C C . GLY A 1 114 ? -15.259 11.852 11.284 1.00 60.72 114 GLY A C 1
ATOM 901 O O . GLY A 1 114 ? -15.211 10.808 11.927 1.00 60.72 114 GLY A O 1
ATOM 902 N N . ALA A 1 115 ? -14.925 11.920 9.997 1.00 61.41 115 ALA A N 1
ATOM 903 C CA . ALA A 1 115 ? -14.283 10.826 9.275 1.00 61.41 115 ALA A CA 1
ATOM 904 C C . ALA A 1 115 ? -12.867 11.258 8.887 1.00 61.41 115 ALA A C 1
ATOM 906 O O . ALA A 1 115 ? -12.687 12.315 8.277 1.00 61.41 115 ALA A O 1
ATOM 907 N N . ALA A 1 116 ? -11.872 10.446 9.240 1.00 60.66 116 ALA A N 1
ATOM 908 C CA . ALA A 1 116 ? -10.476 10.676 8.895 1.00 60.66 116 ALA A CA 1
ATOM 909 C C . ALA A 1 116 ? -9.932 9.478 8.118 1.00 60.66 116 ALA A C 1
ATOM 911 O O . ALA A 1 116 ? -10.138 8.329 8.500 1.00 60.66 116 ALA A O 1
ATOM 912 N N . ASP A 1 117 ? -9.233 9.760 7.023 1.00 62.28 117 ASP A N 1
ATOM 913 C CA . ASP A 1 117 ? -8.547 8.740 6.245 1.00 62.28 117 ASP A CA 1
ATOM 914 C C . ASP A 1 117 ? -7.163 8.480 6.856 1.00 62.28 117 ASP A C 1
ATOM 916 O O . ASP A 1 117 ? -6.301 9.360 6.847 1.00 62.28 117 ASP A O 1
ATOM 920 N N . VAL A 1 118 ? -6.947 7.270 7.375 1.00 60.47 118 VAL A N 1
ATOM 921 C CA . VAL A 1 118 ? -5.658 6.822 7.937 1.00 60.47 118 VAL A CA 1
ATOM 922 C C . VAL A 1 118 ? -4.798 6.073 6.910 1.00 60.47 118 VAL A C 1
ATOM 924 O O . VAL A 1 118 ? -3.823 5.400 7.253 1.00 60.47 118 VAL A O 1
ATOM 927 N N . THR A 1 119 ? -5.136 6.189 5.620 1.00 54.94 119 THR A N 1
ATOM 928 C CA . THR A 1 119 ? -4.439 5.527 4.513 1.00 54.94 119 THR A CA 1
ATOM 929 C C . THR A 1 119 ? -2.920 5.699 4.598 1.00 54.94 119 THR A C 1
ATOM 931 O O . THR A 1 119 ? -2.408 6.812 4.674 1.00 54.94 119 THR A O 1
ATOM 934 N N . ALA A 1 120 ? -2.205 4.575 4.465 1.00 62.75 120 ALA A N 1
ATOM 935 C CA . ALA A 1 120 ? -0.745 4.423 4.562 1.00 62.75 120 ALA A CA 1
ATOM 936 C C . ALA A 1 120 ? -0.162 4.369 5.983 1.00 62.75 120 ALA A C 1
ATOM 938 O O . ALA A 1 120 ? 1.006 4.010 6.119 1.00 62.75 120 ALA A O 1
ATOM 939 N N . ALA A 1 121 ? -0.943 4.618 7.040 1.00 64.69 121 ALA A N 1
ATOM 940 C CA . ALA A 1 121 ? -0.437 4.486 8.406 1.00 64.69 121 ALA A CA 1
ATOM 941 C C . ALA A 1 121 ? -0.057 3.032 8.746 1.00 64.69 121 ALA A C 1
ATOM 943 O O . ALA A 1 121 ? 0.957 2.797 9.401 1.00 64.69 121 ALA A O 1
ATOM 944 N N . PHE A 1 122 ? -0.780 2.045 8.207 1.00 68.94 122 PHE A N 1
ATOM 945 C CA . PHE A 1 122 ? -0.439 0.628 8.374 1.00 68.94 122 PHE A CA 1
ATOM 946 C C . PHE A 1 122 ? 0.845 0.196 7.655 1.00 68.94 122 PHE A C 1
ATOM 948 O O . PHE A 1 122 ? 1.501 -0.722 8.135 1.00 68.94 122 PHE A O 1
ATOM 955 N N . LEU A 1 123 ? 1.278 0.884 6.588 1.00 66.19 123 LEU A N 1
ATOM 956 C CA . LEU A 1 123 ? 2.594 0.631 5.972 1.00 66.19 123 LEU A CA 1
ATOM 957 C C . LEU A 1 123 ? 3.754 0.950 6.934 1.00 66.19 123 LEU A C 1
ATOM 959 O O . LEU A 1 123 ? 4.898 0.605 6.664 1.00 66.19 123 LEU A O 1
ATOM 963 N N . THR A 1 124 ? 3.465 1.627 8.051 1.00 70.75 124 THR A N 1
ATOM 964 C CA . THR A 1 124 ? 4.418 1.945 9.124 1.00 70.75 124 THR A CA 1
ATOM 965 C C . THR A 1 124 ? 4.226 1.086 10.377 1.00 70.75 124 THR A C 1
ATOM 967 O O . THR A 1 124 ? 4.945 1.265 11.362 1.00 70.75 124 THR A O 1
ATOM 970 N N . SER A 1 125 ? 3.277 0.147 10.359 1.00 73.19 125 SER A N 1
ATOM 971 C CA . SER A 1 125 ? 3.051 -0.799 11.451 1.00 73.19 125 SER A CA 1
ATOM 972 C C . SER A 1 125 ? 3.733 -2.121 11.135 1.00 73.19 125 SER A C 1
ATOM 974 O O . SER A 1 125 ? 3.405 -2.755 10.135 1.00 73.19 125 SER A O 1
ATOM 976 N N . LYS A 1 126 ? 4.679 -2.524 11.984 1.00 79.50 126 LYS A N 1
ATOM 977 C CA . LYS A 1 126 ? 5.432 -3.768 11.823 1.00 79.50 126 LYS A CA 1
ATOM 978 C C . LYS A 1 126 ? 4.536 -4.983 12.059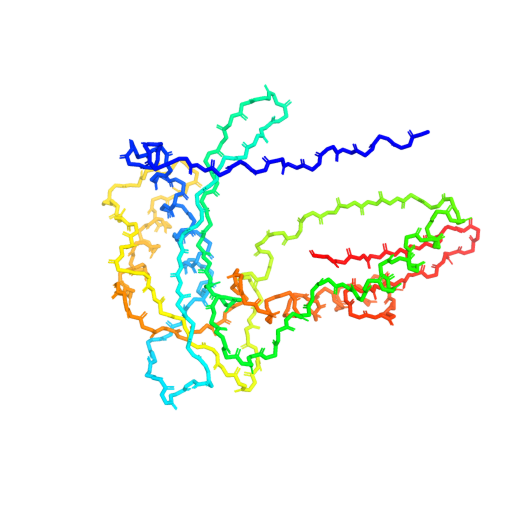 1.00 79.50 126 LYS A C 1
ATOM 980 O O . LYS A 1 126 ? 3.722 -4.979 12.978 1.00 79.50 126 LYS A O 1
ATOM 985 N N . ASP A 1 127 ? 4.703 -6.011 11.237 1.00 74.56 127 ASP A N 1
ATOM 986 C CA . ASP A 1 127 ? 4.026 -7.291 11.391 1.00 74.56 127 ASP A CA 1
ATOM 987 C C . ASP A 1 127 ? 4.720 -8.137 12.466 1.00 74.56 127 ASP A C 1
ATOM 989 O O . ASP A 1 127 ? 5.875 -8.546 12.325 1.00 74.56 127 ASP A O 1
ATOM 993 N N . HIS A 1 128 ? 4.000 -8.374 13.562 1.00 72.00 128 HIS A N 1
ATOM 994 C CA . HIS A 1 128 ? 4.449 -9.171 14.703 1.00 72.00 128 HIS A CA 1
ATOM 995 C C . HIS A 1 128 ? 3.755 -10.537 14.785 1.00 72.00 128 HIS A C 1
ATOM 997 O O . HIS A 1 128 ? 3.924 -11.243 15.780 1.00 72.00 128 HIS A O 1
ATOM 1003 N N . ASN A 1 129 ? 2.971 -10.918 13.773 1.00 70.62 129 ASN A N 1
ATOM 1004 C CA . ASN A 1 129 ? 2.278 -12.201 13.775 1.00 70.62 129 ASN A CA 1
ATOM 1005 C C . ASN A 1 129 ? 3.277 -13.367 13.742 1.00 70.62 129 ASN A C 1
ATOM 1007 O O . ASN A 1 129 ? 4.299 -13.316 13.056 1.00 70.62 129 ASN A O 1
ATOM 1011 N N . ALA A 1 130 ? 2.964 -14.442 14.471 1.00 71.44 130 ALA A N 1
ATOM 1012 C CA . ALA A 1 130 ? 3.756 -15.672 14.432 1.00 71.44 130 ALA A CA 1
ATOM 1013 C C . ALA A 1 130 ? 3.694 -16.325 13.039 1.00 71.44 130 ALA A C 1
ATOM 1015 O O . ALA A 1 130 ? 4.703 -16.792 12.509 1.00 71.44 130 ALA A O 1
ATOM 1016 N N . GLU A 1 131 ? 2.514 -16.299 12.417 1.00 78.69 131 GLU A N 1
ATOM 1017 C CA . GLU A 1 131 ? 2.301 -16.742 11.044 1.00 78.69 131 GLU A CA 1
ATOM 1018 C C . GLU A 1 131 ? 2.669 -15.627 10.070 1.00 78.69 131 GLU A C 1
ATOM 1020 O O . GLU A 1 131 ? 1.900 -14.702 9.811 1.00 78.69 131 GLU A O 1
ATOM 1025 N N . ARG A 1 132 ? 3.882 -15.709 9.527 1.00 82.81 132 ARG A N 1
ATOM 1026 C CA . ARG A 1 132 ? 4.391 -14.704 8.596 1.00 82.81 132 ARG A CA 1
ATOM 1027 C C . ARG A 1 132 ? 3.894 -14.937 7.172 1.00 82.81 132 ARG A C 1
ATOM 1029 O O . ARG A 1 132 ? 3.795 -16.078 6.712 1.00 82.81 132 ARG A O 1
ATOM 1036 N N . VAL A 1 133 ? 3.652 -13.839 6.459 1.00 84.50 133 VAL A N 1
ATOM 1037 C CA . VAL A 1 133 ? 3.206 -13.825 5.059 1.00 84.50 133 VAL A CA 1
ATOM 1038 C C . VAL A 1 133 ? 4.377 -13.493 4.134 1.00 84.50 133 VAL A C 1
ATOM 1040 O O . VAL A 1 133 ? 5.133 -12.555 4.383 1.00 84.50 133 VAL A O 1
ATOM 1043 N N . GLY A 1 134 ? 4.516 -14.245 3.045 1.00 89.94 134 GLY A N 1
ATOM 1044 C CA . GLY A 1 134 ? 5.352 -13.876 1.904 1.00 89.94 134 GLY A CA 1
ATOM 1045 C C . GLY A 1 134 ? 4.527 -13.194 0.811 1.00 89.94 134 GLY A C 1
ATOM 1046 O O . GLY A 1 134 ? 3.375 -13.559 0.580 1.00 89.94 134 GLY A O 1
ATOM 1047 N N . ALA A 1 135 ? 5.113 -12.234 0.104 1.00 90.75 135 ALA A N 1
ATOM 1048 C CA . ALA A 1 135 ? 4.497 -11.564 -1.035 1.00 90.75 135 ALA A CA 1
ATOM 1049 C C . ALA A 1 135 ? 5.369 -11.708 -2.289 1.00 90.75 135 ALA A C 1
ATOM 1051 O O . ALA A 1 135 ? 6.552 -11.363 -2.274 1.00 90.75 135 ALA A O 1
ATOM 1052 N N . THR A 1 136 ? 4.787 -12.225 -3.370 1.00 93.56 136 THR A N 1
ATOM 1053 C CA . THR A 1 136 ? 5.450 -12.390 -4.670 1.00 93.56 136 THR A CA 1
ATOM 1054 C C . THR A 1 136 ? 5.233 -11.146 -5.521 1.00 93.56 136 THR A C 1
ATOM 1056 O O . THR A 1 136 ? 4.093 -10.794 -5.831 1.00 93.56 136 THR A O 1
ATOM 1059 N N . LEU A 1 137 ? 6.317 -10.477 -5.908 1.00 95.00 137 LEU A N 1
ATOM 1060 C CA . LEU A 1 137 ? 6.279 -9.292 -6.764 1.00 95.00 137 LEU A CA 1
ATOM 1061 C C . LEU A 1 137 ? 5.730 -9.624 -8.165 1.00 95.00 137 LEU A C 1
ATOM 1063 O O . LEU A 1 137 ? 5.864 -10.757 -8.622 1.00 95.00 137 LEU A O 1
ATOM 1067 N N . PRO A 1 138 ? 5.105 -8.668 -8.877 1.00 93.19 138 PRO A N 1
ATOM 1068 C CA . PRO A 1 138 ? 4.722 -8.886 -10.268 1.00 93.19 138 PRO A CA 1
ATOM 1069 C C . PRO A 1 138 ? 5.958 -9.014 -11.170 1.00 93.19 138 PRO A C 1
ATOM 1071 O O . PRO A 1 138 ? 7.056 -8.587 -10.813 1.00 93.19 138 PRO A O 1
ATOM 1074 N N . SER A 1 139 ? 5.746 -9.529 -12.381 1.00 92.88 139 SER A N 1
ATOM 1075 C CA . SER A 1 139 ? 6.779 -9.661 -13.417 1.00 92.88 139 SER A CA 1
ATOM 1076 C C . SER A 1 139 ? 7.317 -8.328 -13.939 1.00 92.88 139 SER A C 1
ATOM 1078 O O . SER A 1 139 ? 8.406 -8.275 -14.504 1.00 92.88 139 SER A O 1
ATOM 1080 N N . VAL A 1 140 ? 6.578 -7.235 -13.735 1.00 90.81 140 VAL A N 1
ATOM 1081 C CA . VAL A 1 140 ? 6.983 -5.890 -14.149 1.00 90.81 140 VAL A CA 1
ATOM 1082 C C . VAL A 1 140 ? 6.958 -4.953 -12.945 1.00 90.81 140 VAL A C 1
ATOM 1084 O O . VAL A 1 140 ? 5.899 -4.658 -12.382 1.00 90.81 140 VAL A O 1
ATOM 1087 N N . LEU A 1 141 ? 8.141 -4.465 -12.571 1.00 93.56 141 LEU A N 1
ATOM 1088 C CA . LEU A 1 141 ? 8.331 -3.412 -11.575 1.00 93.56 141 LEU A CA 1
ATOM 1089 C C . LEU A 1 141 ? 8.583 -2.060 -12.264 1.00 93.56 141 LEU A C 1
ATOM 1091 O O . LEU A 1 141 ? 9.066 -2.031 -13.399 1.00 93.56 141 LEU A O 1
ATOM 1095 N N . PRO A 1 142 ? 8.275 -0.924 -11.609 1.00 93.38 142 PRO A N 1
ATOM 1096 C CA . PRO A 1 142 ? 8.587 0.390 -12.155 1.00 93.38 142 PRO A CA 1
ATOM 1097 C C . PRO A 1 142 ? 10.087 0.549 -12.409 1.00 93.38 142 PRO A C 1
ATOM 1099 O O . PRO A 1 142 ? 10.907 0.307 -11.524 1.00 93.38 142 PRO A O 1
ATOM 1102 N N . GLN A 1 143 ? 10.443 1.011 -13.607 1.00 93.19 143 GLN A N 1
ATOM 1103 C CA . GLN A 1 143 ? 11.823 1.361 -13.920 1.00 93.19 143 GLN A CA 1
ATOM 1104 C C . GLN A 1 143 ? 12.248 2.564 -13.072 1.00 93.19 143 GLN A C 1
ATOM 1106 O O . GLN A 1 143 ? 11.604 3.612 -13.113 1.00 93.19 143 GLN A O 1
ATOM 1111 N N . VAL A 1 144 ? 13.338 2.415 -12.317 1.00 95.75 144 VAL A N 1
ATOM 1112 C CA . VAL A 1 144 ? 13.888 3.487 -11.480 1.00 95.75 144 VAL A CA 1
ATOM 1113 C C . VAL A 1 144 ? 14.932 4.269 -12.292 1.00 95.75 144 VAL A C 1
ATOM 1115 O O . VAL A 1 144 ? 15.999 3.721 -12.582 1.00 95.75 144 VAL A O 1
ATOM 1118 N N . PRO A 1 145 ? 14.653 5.520 -12.709 1.00 95.69 145 PRO A N 1
ATOM 1119 C CA . PRO A 1 145 ? 15.592 6.309 -13.501 1.00 95.69 145 PRO A CA 1
ATOM 1120 C C . PRO A 1 145 ? 16.836 6.698 -12.690 1.00 95.69 145 PRO A C 1
ATOM 1122 O O . PRO A 1 145 ? 16.809 6.765 -11.459 1.00 95.69 145 PRO A O 1
ATOM 1125 N N . LYS A 1 146 ? 17.950 6.963 -13.384 1.00 94.69 146 LYS A N 1
ATOM 1126 C CA . LYS A 1 146 ? 19.191 7.425 -12.737 1.00 94.69 146 LYS A CA 1
ATOM 1127 C C . LYS A 1 146 ? 19.024 8.820 -12.141 1.00 94.69 146 LYS A C 1
ATOM 1129 O O . LYS A 1 146 ? 19.440 9.042 -11.009 1.00 94.69 146 LYS A O 1
ATOM 1134 N N . GLU A 1 147 ? 18.411 9.715 -12.906 1.00 95.88 147 GLU A N 1
ATOM 1135 C CA . GLU A 1 147 ? 18.082 11.072 -12.486 1.00 95.88 147 GLU A CA 1
ATOM 1136 C C . GLU A 1 147 ? 16.803 11.075 -11.651 1.00 95.88 147 GLU A C 1
ATOM 1138 O O . GLU A 1 147 ? 15.882 10.299 -11.911 1.00 95.88 147 GLU A O 1
ATOM 1143 N N . ASN A 1 148 ? 16.755 11.949 -10.648 1.00 96.62 148 ASN A N 1
ATOM 1144 C CA . ASN A 1 148 ? 15.615 12.083 -9.756 1.00 96.62 148 ASN A CA 1
ATOM 1145 C C . ASN A 1 148 ? 14.450 12.794 -10.469 1.00 96.62 148 ASN A C 1
ATOM 1147 O O . ASN A 1 148 ? 14.559 13.982 -10.779 1.00 96.62 148 ASN A O 1
ATOM 1151 N N . PRO A 1 149 ? 13.311 12.117 -10.702 1.00 95.38 149 PRO A N 1
ATOM 1152 C CA . PRO A 1 149 ? 12.175 12.722 -11.385 1.00 95.38 149 PRO A CA 1
ATOM 1153 C C . PRO A 1 149 ? 11.251 13.493 -10.424 1.00 95.38 149 PRO A C 1
ATOM 1155 O O . PRO A 1 149 ? 10.252 14.074 -10.857 1.00 95.38 149 PRO A O 1
ATOM 1158 N N . PHE A 1 150 ? 11.521 13.472 -9.114 1.00 95.06 150 PHE A N 1
ATOM 1159 C CA . PHE A 1 150 ? 10.653 14.044 -8.089 1.00 95.06 150 PHE A CA 1
ATOM 1160 C C . PHE A 1 150 ? 11.181 15.385 -7.595 1.00 95.06 150 PHE A C 1
ATOM 1162 O O . PHE A 1 150 ? 12.262 15.476 -7.026 1.00 95.06 150 PHE A O 1
ATOM 1169 N N . LYS A 1 151 ? 10.357 16.428 -7.722 1.00 93.00 151 LYS A N 1
ATOM 1170 C CA . LYS A 1 151 ? 10.684 17.764 -7.199 1.00 93.00 151 LYS A CA 1
ATOM 1171 C C . LYS A 1 151 ? 10.666 17.831 -5.670 1.00 93.00 151 LYS A C 1
ATOM 1173 O O . LYS A 1 151 ? 11.307 18.694 -5.090 1.00 93.00 151 LYS A O 1
ATOM 1178 N N . ASP A 1 152 ? 9.897 16.953 -5.026 1.00 94.50 152 ASP A N 1
ATOM 1179 C CA . ASP A 1 152 ? 9.663 16.962 -3.580 1.00 94.50 152 ASP A CA 1
ATOM 1180 C C . ASP A 1 152 ? 10.540 15.972 -2.795 1.00 94.50 152 ASP A C 1
ATOM 1182 O O . ASP A 1 152 ? 10.406 15.861 -1.578 1.00 94.50 152 ASP A O 1
ATOM 1186 N N . ILE A 1 153 ? 11.433 15.247 -3.473 1.00 94.00 153 ILE A N 1
ATOM 1187 C CA . ILE A 1 153 ? 12.364 14.306 -2.845 1.00 94.00 153 ILE A CA 1
ATOM 1188 C C . ILE A 1 153 ? 13.786 14.818 -3.096 1.00 94.00 153 ILE A C 1
ATOM 1190 O O . ILE A 1 153 ? 14.163 14.959 -4.255 1.00 94.00 153 ILE A O 1
ATOM 1194 N N . PRO A 1 154 ? 14.578 15.093 -2.047 1.00 96.69 154 PRO A N 1
ATOM 1195 C CA . PRO A 1 154 ? 15.999 15.412 -2.178 1.00 96.69 154 PRO A CA 1
ATOM 1196 C C . PRO A 1 154 ? 16.798 14.321 -2.914 1.00 96.69 154 PRO A C 1
ATOM 1198 O O . PRO A 1 154 ? 16.479 13.135 -2.802 1.00 96.69 154 PRO A O 1
ATOM 1201 N N . ASN A 1 155 ? 17.837 14.709 -3.663 1.00 97.19 155 ASN A N 1
ATOM 1202 C CA . ASN A 1 155 ? 18.613 13.782 -4.502 1.00 97.19 155 ASN A CA 1
ATOM 1203 C C . ASN A 1 155 ? 19.332 12.690 -3.696 1.00 97.19 155 ASN A C 1
ATOM 1205 O O . ASN A 1 155 ? 19.313 11.533 -4.100 1.00 97.19 155 ASN A O 1
ATOM 1209 N N . ASP A 1 156 ? 19.898 13.039 -2.543 1.00 96.50 156 ASP A N 1
ATOM 1210 C CA . ASP A 1 156 ? 20.532 12.107 -1.603 1.00 96.50 156 ASP A CA 1
ATOM 1211 C C . ASP A 1 156 ? 19.551 11.019 -1.136 1.00 96.50 156 ASP A C 1
ATOM 1213 O O . ASP A 1 156 ? 19.845 9.823 -1.201 1.00 96.50 156 ASP A O 1
ATOM 1217 N N . ARG A 1 157 ? 18.329 11.417 -0.760 1.00 96.00 157 ARG A N 1
ATOM 1218 C CA . ARG A 1 157 ? 17.264 10.473 -0.391 1.00 96.00 157 ARG A CA 1
ATOM 1219 C C . ARG A 1 157 ? 16.822 9.625 -1.576 1.00 96.00 157 ARG A C 1
ATOM 1221 O O . ARG A 1 157 ? 16.538 8.443 -1.412 1.00 96.00 157 ARG A O 1
ATOM 1228 N N . TYR A 1 158 ? 16.735 10.207 -2.768 1.00 97.19 158 TYR A N 1
ATOM 1229 C CA . TYR A 1 158 ? 16.377 9.459 -3.971 1.00 97.19 158 TYR A CA 1
ATOM 1230 C C . TYR A 1 158 ? 17.417 8.378 -4.303 1.00 97.19 158 TYR A C 1
ATOM 1232 O O . TYR A 1 158 ? 17.044 7.252 -4.641 1.00 97.19 158 TYR A O 1
ATOM 1240 N N . GLU A 1 159 ? 18.708 8.680 -4.160 1.00 96.94 159 GLU A N 1
ATOM 1241 C CA . GLU A 1 159 ? 19.788 7.708 -4.352 1.00 96.94 159 GLU A CA 1
ATOM 1242 C C . GLU A 1 159 ? 19.708 6.544 -3.361 1.00 96.94 159 GLU A C 1
ATOM 1244 O O . GLU A 1 159 ? 19.866 5.387 -3.764 1.00 96.94 159 GLU A O 1
ATOM 1249 N N . GLU A 1 160 ? 19.397 6.817 -2.092 1.00 96.88 160 GLU A N 1
ATOM 1250 C CA . GLU A 1 160 ? 19.151 5.776 -1.090 1.00 96.88 160 GLU A CA 1
ATOM 1251 C C . GLU A 1 160 ? 17.976 4.876 -1.498 1.00 96.88 160 GLU A C 1
ATOM 1253 O O . GLU A 1 160 ? 18.122 3.652 -1.557 1.00 96.88 160 GLU A O 1
ATOM 1258 N N . LEU A 1 161 ? 16.835 5.468 -1.870 1.00 97.00 161 LEU A N 1
ATOM 1259 C CA . LEU A 1 161 ? 15.660 4.715 -2.323 1.00 97.00 161 LEU A CA 1
ATOM 1260 C C . LEU A 1 161 ? 15.966 3.867 -3.557 1.00 97.00 161 LEU A C 1
ATOM 1262 O O . LEU A 1 161 ? 15.492 2.737 -3.655 1.00 97.00 161 LEU A O 1
ATOM 1266 N N . ARG A 1 162 ? 16.778 4.381 -4.487 1.00 97.19 162 ARG A N 1
ATOM 1267 C CA . ARG A 1 162 ? 17.215 3.636 -5.672 1.00 97.19 162 ARG A CA 1
ATOM 1268 C C . ARG A 1 162 ? 18.070 2.430 -5.293 1.00 97.19 162 ARG A C 1
ATOM 1270 O O . ARG A 1 162 ? 17.878 1.363 -5.871 1.00 97.19 162 ARG A O 1
ATOM 1277 N N . ARG A 1 163 ? 18.993 2.578 -4.338 1.00 96.38 163 ARG A N 1
ATOM 1278 C CA . ARG A 1 163 ? 19.813 1.461 -3.839 1.00 96.38 163 ARG A CA 1
ATOM 1279 C C . ARG A 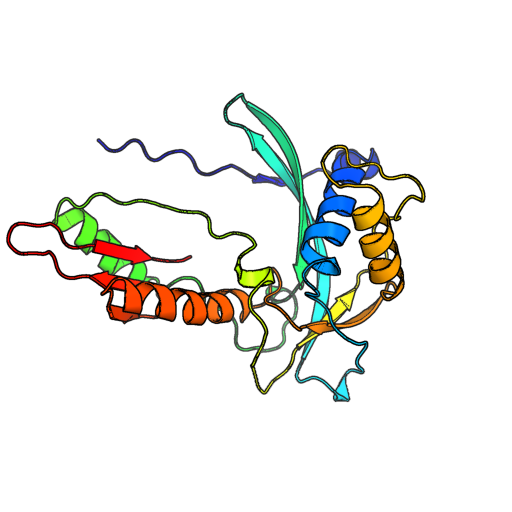1 163 ? 18.952 0.394 -3.174 1.00 96.38 163 ARG A C 1
ATOM 1281 O O . ARG A 1 163 ? 19.092 -0.772 -3.517 1.00 96.38 163 ARG A O 1
ATOM 1288 N N . MET A 1 164 ? 18.032 0.797 -2.299 1.00 96.12 164 MET A N 1
ATOM 1289 C CA . MET A 1 164 ? 17.106 -0.130 -1.641 1.00 96.12 164 MET A CA 1
ATOM 1290 C C . MET A 1 164 ? 16.195 -0.842 -2.650 1.00 96.12 164 MET A C 1
ATOM 1292 O O . MET A 1 164 ? 15.946 -2.036 -2.534 1.00 96.12 164 MET A O 1
ATOM 1296 N N . ALA A 1 165 ? 15.704 -0.130 -3.668 1.00 96.25 165 ALA A N 1
ATOM 1297 C CA . ALA A 1 165 ? 14.836 -0.709 -4.691 1.00 96.25 165 ALA A CA 1
ATOM 1298 C C . ALA A 1 165 ? 15.534 -1.794 -5.530 1.00 96.25 165 ALA A C 1
ATOM 1300 O O . ALA A 1 165 ? 14.857 -2.685 -6.036 1.00 96.25 165 ALA A O 1
ATOM 1301 N N . ALA A 1 166 ? 16.863 -1.734 -5.666 1.00 95.38 166 ALA A N 1
ATOM 1302 C CA . ALA A 1 166 ? 17.650 -2.712 -6.414 1.00 95.38 166 ALA A CA 1
ATOM 1303 C C . ALA A 1 166 ? 17.750 -4.087 -5.724 1.00 95.38 166 ALA A C 1
ATOM 1305 O O . ALA A 1 166 ? 18.154 -5.052 -6.364 1.00 95.38 166 ALA A O 1
ATOM 1306 N N . GLU A 1 167 ? 17.369 -4.197 -4.446 1.00 94.81 167 GLU A N 1
ATOM 1307 C CA . GLU A 1 167 ? 17.308 -5.473 -3.713 1.00 94.81 167 GLU A CA 1
ATOM 1308 C C . GLU A 1 167 ? 16.114 -6.350 -4.145 1.00 94.81 167 GLU A C 1
ATOM 1310 O O . GLU A 1 167 ? 16.038 -7.539 -3.812 1.00 94.81 167 GLU A O 1
ATOM 1315 N N . TYR A 1 168 ? 15.168 -5.768 -4.888 1.00 95.69 168 TYR A N 1
ATOM 1316 C CA . TYR A 1 168 ? 13.941 -6.429 -5.311 1.00 95.69 168 TYR A CA 1
ATOM 1317 C C . TYR A 1 168 ? 14.007 -6.870 -6.771 1.00 95.69 168 TYR A C 1
ATOM 1319 O O . TYR A 1 168 ? 14.206 -6.067 -7.681 1.00 95.69 168 TYR A O 1
ATOM 1327 N N . GLU A 1 169 ? 13.754 -8.153 -6.992 1.00 95.25 169 GLU A N 1
ATOM 1328 C CA . GLU A 1 169 ? 13.665 -8.772 -8.306 1.00 95.25 169 GLU A CA 1
ATOM 1329 C C . GLU A 1 169 ? 12.194 -9.017 -8.666 1.00 95.25 169 GLU A C 1
ATOM 1331 O O . GLU A 1 169 ? 11.419 -9.459 -7.806 1.00 95.25 169 GLU A O 1
ATOM 1336 N N . PRO A 1 170 ? 11.792 -8.782 -9.928 1.00 95.56 170 PRO A N 1
ATOM 1337 C CA . PRO A 1 170 ? 10.491 -9.216 -10.420 1.00 95.56 170 PRO A CA 1
ATOM 1338 C C . PRO A 1 170 ? 10.246 -10.696 -10.112 1.00 95.56 170 PRO A C 1
ATOM 1340 O O . PRO A 1 170 ? 11.169 -11.505 -10.158 1.00 95.56 170 PRO A O 1
ATOM 1343 N N . GLU A 1 171 ? 9.008 -11.041 -9.753 1.00 94.81 171 GLU A N 1
ATOM 1344 C CA . GLU A 1 171 ? 8.603 -12.411 -9.372 1.00 94.81 171 GLU A CA 1
ATOM 1345 C C . GLU A 1 171 ? 9.317 -12.992 -8.134 1.00 94.81 171 GLU A C 1
ATOM 1347 O O . GLU A 1 171 ? 9.032 -14.111 -7.698 1.00 94.81 171 GLU A O 1
ATOM 1352 N N . GLY A 1 172 ? 10.201 -12.226 -7.489 1.00 95.44 172 GLY A N 1
ATOM 1353 C CA . GLY A 1 172 ? 10.774 -12.581 -6.200 1.00 95.44 172 GLY A CA 1
ATOM 1354 C C . GLY A 1 172 ? 9.707 -12.601 -5.104 1.00 95.44 172 GLY A C 1
ATOM 1355 O O . GLY A 1 172 ? 8.772 -11.798 -5.101 1.00 95.44 172 GLY A O 1
ATOM 1356 N N . THR A 1 173 ? 9.850 -13.529 -4.155 1.00 95.44 173 THR A N 1
ATOM 1357 C CA . THR A 1 173 ? 8.981 -13.618 -2.974 1.00 95.44 173 THR A CA 1
ATOM 1358 C C . THR A 1 173 ? 9.714 -13.088 -1.753 1.00 95.44 173 THR A C 1
ATOM 1360 O O . THR A 1 173 ? 10.804 -13.560 -1.425 1.00 95.44 173 THR A O 1
ATOM 1363 N N . TYR A 1 174 ? 9.108 -12.114 -1.082 1.00 95.44 174 TYR A N 1
ATOM 1364 C CA . TYR A 1 174 ? 9.703 -11.378 0.028 1.00 95.44 174 TYR A CA 1
ATOM 1365 C C . TYR A 1 174 ? 8.823 -11.462 1.266 1.00 95.44 174 TYR A C 1
ATOM 1367 O O . TYR A 1 174 ? 7.598 -11.521 1.166 1.00 95.44 174 TYR A O 1
ATOM 1375 N N . LEU A 1 175 ? 9.449 -11.479 2.437 1.00 92.81 175 LEU A N 1
ATOM 1376 C CA . LEU A 1 175 ? 8.746 -11.447 3.712 1.00 92.81 175 LEU A CA 1
ATOM 1377 C C . LEU A 1 175 ? 7.997 -10.121 3.855 1.00 92.81 175 LEU A C 1
ATOM 1379 O O . LEU A 1 175 ? 8.575 -9.063 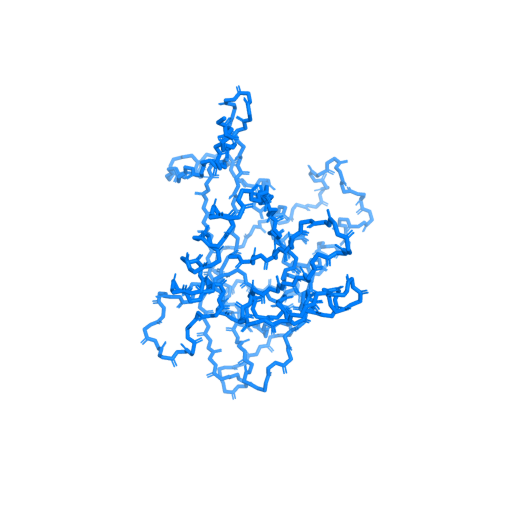3.622 1.00 92.81 175 LEU A O 1
ATOM 1383 N N . VAL A 1 176 ? 6.734 -10.158 4.262 1.00 89.31 176 VAL A N 1
ATOM 1384 C CA . VAL A 1 176 ? 5.998 -8.944 4.614 1.00 89.31 176 VAL A CA 1
ATOM 1385 C C . VAL A 1 176 ? 6.402 -8.535 6.030 1.00 89.31 176 VAL A C 1
ATOM 1387 O O . VAL A 1 176 ? 6.248 -9.305 6.980 1.00 89.31 176 VAL A O 1
ATOM 1390 N N . GLU A 1 177 ? 6.988 -7.348 6.162 1.00 88.38 177 GLU A N 1
ATOM 1391 C CA . GLU A 1 177 ? 7.501 -6.819 7.437 1.00 88.38 177 GLU A CA 1
ATOM 1392 C C . GLU A 1 177 ? 6.603 -5.736 8.021 1.00 88.38 177 GLU A C 1
ATOM 1394 O O . GLU A 1 177 ? 6.591 -5.549 9.234 1.00 88.38 177 GLU A O 1
ATOM 1399 N N . MET A 1 178 ? 5.844 -5.039 7.178 1.00 84.94 178 MET A N 1
ATOM 1400 C CA . MET A 1 178 ? 4.900 -4.006 7.596 1.00 84.94 178 MET A CA 1
ATOM 1401 C C . MET A 1 178 ? 3.505 -4.329 7.067 1.00 84.94 178 MET A C 1
ATOM 1403 O O . MET A 1 178 ? 3.357 -5.145 6.156 1.00 84.94 178 MET A O 1
ATOM 1407 N N . GLY A 1 179 ? 2.473 -3.662 7.581 1.00 76.94 179 GLY A N 1
ATOM 1408 C CA . GLY A 1 179 ? 1.134 -3.765 7.008 1.00 76.94 179 GLY A CA 1
ATOM 1409 C C . GLY A 1 179 ? 1.165 -3.466 5.506 1.00 76.94 179 GLY A C 1
ATOM 1410 O O . GLY A 1 179 ? 1.748 -2.476 5.080 1.00 76.94 179 GLY A O 1
ATOM 1411 N N . LEU A 1 180 ? 0.543 -4.317 4.692 1.00 75.50 180 LEU A N 1
ATOM 1412 C CA . LEU A 1 180 ? 0.539 -4.209 3.232 1.00 75.50 180 LEU A CA 1
ATOM 1413 C C . LEU A 1 180 ? -0.897 -4.099 2.710 1.00 75.50 180 LEU A C 1
ATOM 1415 O O . LEU A 1 180 ? -1.791 -4.810 3.167 1.00 75.50 180 LEU A O 1
ATOM 1419 N N . TYR A 1 181 ? -1.124 -3.223 1.725 1.00 70.62 181 TYR A N 1
ATOM 1420 C CA . TYR A 1 181 ? -2.435 -3.088 1.082 1.00 70.62 181 TYR A CA 1
ATOM 1421 C C . TYR A 1 181 ? -2.938 -4.441 0.572 1.00 70.62 181 TYR A C 1
ATOM 1423 O O . TYR A 1 181 ? -2.205 -5.155 -0.106 1.00 70.62 181 TYR A O 1
ATOM 1431 N N . GLY A 1 182 ? -4.201 -4.767 0.846 1.00 66.50 182 GLY A N 1
ATOM 1432 C CA . GLY A 1 182 ? -4.811 -6.023 0.402 1.00 66.50 182 GLY A CA 1
ATOM 1433 C C . GLY A 1 182 ? -4.484 -7.237 1.276 1.00 66.50 182 GLY A C 1
ATOM 1434 O O . GLY A 1 182 ? -5.008 -8.316 1.000 1.00 66.50 182 GLY A O 1
ATOM 1435 N N . LEU A 1 183 ? -3.679 -7.075 2.337 1.00 67.50 183 LEU A N 1
ATOM 1436 C CA . LEU A 1 183 ? -3.563 -8.078 3.392 1.00 67.50 183 LEU A CA 1
ATOM 1437 C C . LEU A 1 183 ? -4.586 -7.841 4.513 1.00 67.50 183 LEU A C 1
ATOM 1439 O O . LEU A 1 183 ? -4.689 -6.717 5.010 1.00 67.50 183 LEU A O 1
ATOM 1443 N N . PRO A 1 184 ? -5.268 -8.903 4.978 1.00 59.59 184 PRO A N 1
ATOM 1444 C CA . PRO A 1 184 ? -6.160 -8.860 6.136 1.00 59.59 184 PRO A CA 1
ATOM 1445 C C . PRO A 1 184 ? -5.561 -8.261 7.415 1.00 59.59 184 PRO A C 1
ATOM 1447 O O . PRO A 1 184 ? -6.242 -7.518 8.114 1.00 59.59 184 PRO A O 1
ATOM 1450 N N . CYS A 1 185 ? -4.294 -8.557 7.719 1.00 61.06 185 CYS A N 1
ATOM 1451 C CA . CYS A 1 185 ? -3.655 -8.169 8.980 1.00 61.06 185 CYS A CA 1
ATOM 1452 C C . CYS A 1 185 ? -3.271 -6.682 9.057 1.00 61.06 185 CYS A C 1
ATOM 1454 O O . CYS A 1 185 ? -3.043 -6.167 10.149 1.00 61.06 185 CYS A O 1
ATOM 1456 N N . ALA A 1 186 ? -3.208 -5.962 7.931 1.00 64.38 186 ALA A N 1
ATOM 1457 C CA . ALA A 1 186 ? -2.673 -4.600 7.900 1.00 64.38 186 ALA A CA 1
ATOM 1458 C C . ALA A 1 186 ? -3.500 -3.607 8.738 1.00 64.38 186 ALA A C 1
ATOM 1460 O O . ALA A 1 186 ? -2.931 -2.773 9.442 1.00 64.38 186 ALA A O 1
ATOM 1461 N N . ALA A 1 187 ? -4.831 -3.722 8.703 1.00 60.44 187 ALA A N 1
ATOM 1462 C CA . ALA A 1 187 ? -5.722 -2.890 9.510 1.00 60.44 187 ALA A CA 1
ATOM 1463 C C . ALA A 1 187 ? -5.603 -3.217 11.009 1.00 60.44 187 ALA A C 1
ATOM 1465 O O . ALA A 1 187 ? -5.515 -2.303 11.823 1.00 60.44 187 ALA A O 1
ATOM 1466 N N . GLN A 1 188 ? -5.487 -4.499 11.372 1.00 63.34 188 GLN A N 1
ATOM 1467 C CA . GLN A 1 188 ? -5.298 -4.934 12.760 1.00 63.34 188 GLN A CA 1
ATOM 1468 C C . GLN A 1 188 ? -3.964 -4.451 13.355 1.00 63.34 188 GLN A C 1
ATOM 1470 O O . GLN A 1 188 ? -3.917 -3.992 14.495 1.00 63.34 188 GLN A O 1
ATOM 1475 N N . LEU A 1 189 ? -2.876 -4.498 12.579 1.00 66.69 189 LEU A N 1
ATOM 1476 C CA . LEU A 1 189 ? -1.575 -3.967 13.008 1.00 66.69 189 LEU A CA 1
ATOM 1477 C C . LEU A 1 189 ? -1.645 -2.464 13.313 1.00 66.69 189 LEU A C 1
ATOM 1479 O O . LEU A 1 189 ? -0.929 -1.962 14.181 1.00 66.69 189 LEU A O 1
ATOM 1483 N N . PHE A 1 190 ? -2.499 -1.728 12.601 1.00 69.75 190 PHE A N 1
ATOM 1484 C CA . PHE A 1 190 ? -2.753 -0.324 12.896 1.00 69.75 190 PHE A CA 1
ATOM 1485 C C . PHE A 1 190 ? -3.717 -0.133 14.074 1.00 69.75 190 PHE A C 1
ATOM 1487 O O . PHE A 1 190 ? -3.463 0.736 14.904 1.00 69.75 190 PHE A O 1
ATOM 1494 N N . ASP A 1 191 ? -4.748 -0.971 14.207 1.00 69.81 191 ASP A N 1
ATOM 1495 C CA . ASP A 1 191 ? -5.698 -0.953 15.327 1.00 69.81 191 ASP A CA 1
ATOM 1496 C C . ASP A 1 191 ? -5.008 -1.061 16.683 1.00 69.81 191 ASP A C 1
ATOM 1498 O O . ASP A 1 191 ? -5.254 -0.232 17.553 1.00 69.81 191 ASP A O 1
ATOM 1502 N N . TYR A 1 192 ? -4.055 -1.982 16.845 1.00 71.81 192 TYR A N 1
ATOM 1503 C CA . TYR A 1 192 ? -3.286 -2.079 18.091 1.00 71.81 192 TYR A CA 1
ATOM 1504 C C . TYR A 1 192 ? -2.480 -0.814 18.401 1.00 71.81 192 TYR A C 1
ATOM 1506 O O . TYR A 1 192 ? -2.405 -0.382 19.552 1.00 71.81 192 TYR A O 1
ATOM 1514 N N . LYS A 1 193 ? -1.885 -0.194 17.377 1.00 74.00 193 LYS A N 1
ATOM 1515 C CA . LYS A 1 193 ? -1.126 1.050 17.541 1.00 74.00 193 LYS A CA 1
ATOM 1516 C C . LYS A 1 193 ? -2.052 2.213 17.902 1.00 74.00 193 LYS A C 1
ATOM 1518 O O . LYS A 1 193 ? -1.722 3.000 18.788 1.00 74.00 193 LYS A O 1
ATOM 1523 N N . LEU A 1 194 ? -3.210 2.307 17.247 1.00 75.56 194 LEU A N 1
ATOM 1524 C CA . LEU A 1 194 ? -4.209 3.328 17.545 1.00 75.56 194 LEU A CA 1
ATOM 1525 C C . LEU A 1 194 ? -4.825 3.115 18.932 1.00 75.56 194 LEU A C 1
ATOM 1527 O O . LEU A 1 194 ? -5.075 4.097 19.624 1.00 75.56 194 LEU A O 1
ATOM 1531 N N . GLU A 1 195 ? -5.031 1.872 19.368 1.00 77.38 195 GLU A N 1
ATOM 1532 C CA . GLU A 1 195 ? -5.548 1.563 20.702 1.00 77.38 195 GLU A CA 1
ATOM 1533 C C . GLU A 1 195 ? -4.657 2.159 21.798 1.00 77.38 195 GLU A C 1
ATOM 1535 O O . GLU A 1 195 ? -5.181 2.729 22.754 1.00 77.38 195 GLU A O 1
ATOM 1540 N N . GLY A 1 196 ? -3.330 2.088 21.644 1.00 80.31 196 GLY A N 1
ATOM 1541 C CA . GLY A 1 196 ? -2.386 2.733 22.563 1.00 80.31 196 GLY A CA 1
ATOM 1542 C C . GLY A 1 196 ? -2.632 4.240 22.682 1.00 80.31 196 GLY A C 1
ATOM 1543 O O . GLY A 1 196 ? -2.862 4.745 23.779 1.00 80.31 196 GLY A O 1
ATO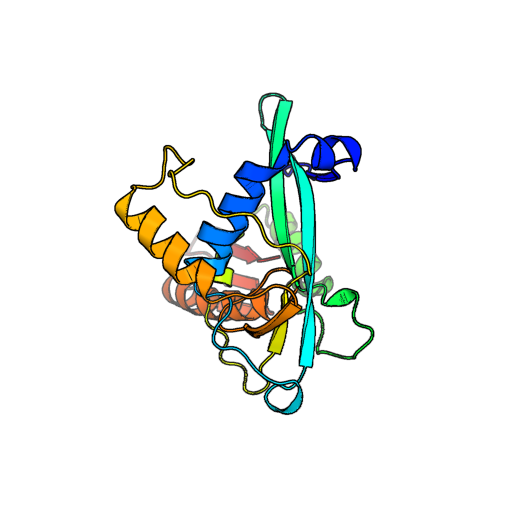M 1544 N N . VAL A 1 197 ? -2.702 4.934 21.542 1.00 83.00 197 VAL A N 1
ATOM 1545 C CA . VAL A 1 197 ? -2.982 6.382 21.488 1.00 83.00 197 VAL A CA 1
ATOM 1546 C C . VAL A 1 197 ? -4.366 6.707 22.063 1.00 83.00 197 VAL A C 1
ATOM 1548 O O . VAL A 1 197 ? -4.533 7.653 22.827 1.00 83.00 197 VAL A O 1
ATOM 1551 N N . CYS A 1 198 ? -5.378 5.903 21.736 1.00 83.06 198 CYS A N 1
ATOM 1552 C CA . CYS A 1 198 ? -6.738 6.067 22.242 1.00 83.06 198 CYS A CA 1
ATOM 1553 C C . CYS A 1 198 ? -6.788 5.943 23.770 1.00 83.06 198 CYS A C 1
ATOM 1555 O O . CYS A 1 198 ? -7.442 6.761 24.419 1.00 83.06 198 CYS A O 1
ATOM 1557 N N . LYS A 1 199 ? -6.076 4.970 24.352 1.00 84.56 199 LYS A N 1
ATOM 1558 C CA . LYS A 1 199 ? -5.982 4.793 25.809 1.00 84.56 199 LYS A CA 1
ATOM 1559 C C . LYS A 1 199 ? -5.354 6.004 26.490 1.00 84.56 199 LYS A C 1
ATOM 1561 O O . LYS A 1 199 ? -5.905 6.470 27.484 1.00 84.56 199 LYS A O 1
ATOM 1566 N N . GLU A 1 200 ? -4.269 6.548 25.940 1.00 87.31 200 GLU A N 1
ATOM 1567 C CA . GLU A 1 200 ? -3.634 7.776 26.453 1.00 87.31 200 GLU A CA 1
ATOM 1568 C C . GLU A 1 200 ? -4.593 8.975 26.424 1.00 87.31 200 GLU A C 1
ATOM 1570 O O . GLU A 1 200 ? -4.612 9.794 27.340 1.00 87.31 200 GLU A O 1
ATOM 1575 N N . LEU A 1 201 ? -5.461 9.040 25.413 1.00 84.81 201 LEU A N 1
ATOM 1576 C CA . LEU A 1 201 ? -6.500 10.064 25.288 1.00 84.81 201 LEU A CA 1
ATOM 1577 C C . LEU A 1 201 ? -7.762 9.773 26.125 1.00 84.81 201 LEU A C 1
ATOM 1579 O O . LEU A 1 201 ? -8.716 10.561 26.096 1.00 84.81 201 LEU A O 1
ATOM 1583 N N . GLY A 1 202 ? -7.790 8.674 26.885 1.00 84.81 202 GLY A N 1
ATOM 1584 C CA . GLY A 1 202 ? -8.892 8.284 27.770 1.00 84.81 202 GLY A CA 1
ATOM 1585 C C . GLY A 1 202 ? -10.058 7.569 27.081 1.00 84.81 202 GLY A C 1
ATOM 1586 O O . GLY A 1 202 ? -11.139 7.469 27.662 1.00 84.81 202 GLY A O 1
ATOM 1587 N N . PHE A 1 203 ? -9.874 7.087 25.852 1.00 84.00 203 PHE A N 1
ATOM 1588 C CA . PHE A 1 203 ? -10.839 6.221 25.178 1.00 84.00 203 PHE A CA 1
ATOM 1589 C C . PHE A 1 203 ? -10.700 4.772 25.664 1.00 84.00 203 PHE A C 1
ATOM 1591 O O . PHE A 1 203 ? -9.613 4.292 25.986 1.00 84.00 203 PHE A O 1
ATOM 1598 N N . LYS A 1 204 ? -11.819 4.049 25.673 1.00 82.06 204 LYS A N 1
ATOM 1599 C CA . LYS A 1 204 ? -11.912 2.621 25.982 1.00 82.06 204 LYS A CA 1
ATOM 1600 C C . LYS A 1 204 ? -12.334 1.857 24.734 1.00 82.06 204 LYS A C 1
ATOM 1602 O O . LYS A 1 204 ? -13.266 2.265 24.044 1.00 82.06 204 LYS A O 1
ATOM 1607 N N . ARG A 1 205 ? -11.659 0.745 24.449 1.00 78.88 205 ARG A N 1
ATOM 1608 C CA . ARG A 1 205 ? -12.031 -0.167 23.361 1.00 78.88 205 ARG A CA 1
ATOM 1609 C C . ARG A 1 205 ? -13.328 -0.892 23.713 1.00 78.88 205 ARG A C 1
ATOM 1611 O O . ARG A 1 205 ? -13.458 -1.389 24.829 1.00 78.88 205 ARG A O 1
ATOM 1618 N N . VAL A 1 206 ? -14.262 -0.936 22.765 1.00 74.19 206 VAL A N 1
ATOM 1619 C CA . VAL A 1 206 ? -15.544 -1.658 22.899 1.00 74.19 206 VAL A CA 1
ATOM 1620 C C . VAL A 1 206 ? -15.673 -2.796 21.894 1.00 74.19 206 VAL A C 1
ATOM 1622 O O . VAL A 1 206 ? -16.262 -3.819 22.216 1.00 74.19 206 VAL A O 1
ATOM 1625 N N . ASP A 1 207 ? -15.078 -2.645 20.712 1.00 70.62 207 ASP A N 1
ATOM 1626 C CA . ASP A 1 207 ? -14.942 -3.686 19.693 1.00 70.62 207 ASP A CA 1
ATOM 1627 C C . ASP A 1 207 ? -13.662 -3.399 18.889 1.00 70.62 207 ASP A C 1
ATOM 1629 O O . ASP A 1 207 ? -12.987 -2.382 19.089 1.00 70.62 207 ASP A O 1
ATOM 1633 N N . THR A 1 208 ? -13.288 -4.292 17.983 1.00 69.06 208 THR A N 1
ATOM 1634 C CA . THR A 1 208 ? -12.210 -4.034 17.032 1.00 69.06 208 THR A CA 1
ATOM 1635 C C . THR A 1 208 ? -12.516 -2.817 16.182 1.00 69.06 208 THR A C 1
ATOM 1637 O O . THR A 1 208 ? -13.631 -2.672 15.686 1.00 69.06 208 THR A O 1
ATOM 1640 N N . ALA A 1 209 ? -11.521 -1.935 16.044 1.00 70.69 209 ALA A N 1
ATOM 1641 C CA . ALA A 1 209 ? -11.647 -0.657 15.361 1.00 70.69 209 ALA A CA 1
ATOM 1642 C C . ALA A 1 209 ? -12.675 0.319 15.967 1.00 70.69 209 ALA A C 1
ATOM 1644 O O . ALA A 1 209 ? -12.932 1.352 15.352 1.00 70.69 209 ALA A O 1
ATOM 1645 N N . ILE A 1 210 ? -13.233 0.048 17.160 1.00 74.38 210 ILE A N 1
ATOM 1646 C CA . ILE A 1 210 ? -14.182 0.939 17.842 1.00 74.38 210 ILE A CA 1
ATOM 1647 C C . ILE A 1 210 ? -13.694 1.255 19.257 1.00 74.38 210 ILE A C 1
ATOM 1649 O O . ILE A 1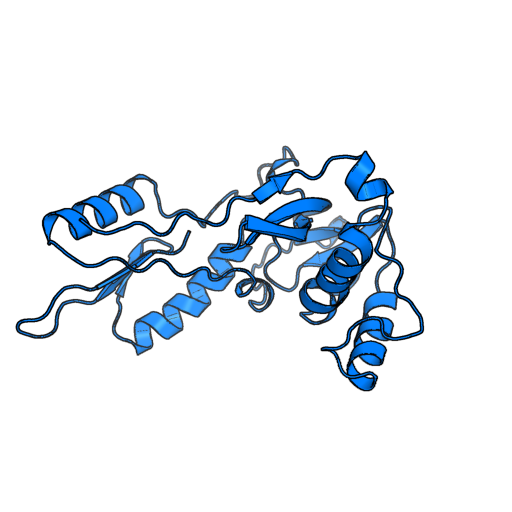 210 ? -13.614 0.387 20.135 1.00 74.38 210 ILE A O 1
ATOM 1653 N N . THR A 1 211 ? -13.451 2.538 19.515 1.00 79.88 211 THR A N 1
ATOM 1654 C CA . THR A 1 211 ? -13.161 3.053 20.856 1.00 79.88 211 THR A CA 1
ATOM 1655 C C . THR A 1 211 ? -14.116 4.188 21.214 1.00 79.88 211 THR A C 1
ATOM 1657 O O . THR A 1 211 ? -14.528 4.973 20.361 1.00 79.88 211 THR A O 1
ATOM 1660 N N . VAL A 1 212 ? -14.504 4.273 22.486 1.00 77.44 212 VAL A N 1
ATOM 1661 C CA . VAL A 1 212 ? -15.442 5.284 22.993 1.00 77.44 212 VAL A CA 1
ATOM 1662 C C . VAL A 1 212 ? -14.882 5.978 24.221 1.00 77.44 212 VAL A C 1
ATOM 1664 O O . VAL A 1 212 ? -14.155 5.385 25.017 1.00 77.44 212 VAL A O 1
ATOM 1667 N N . LYS A 1 213 ? -15.246 7.240 24.405 1.00 81.81 213 LYS A N 1
ATOM 1668 C CA . LYS A 1 213 ? -14.909 8.026 25.587 1.00 81.81 213 LYS A CA 1
ATOM 1669 C C . LYS A 1 213 ? -16.182 8.620 26.167 1.00 81.81 213 LYS A C 1
ATOM 1671 O O . LYS A 1 213 ? -17.000 9.197 25.446 1.00 81.81 213 LYS A O 1
ATOM 1676 N N . ALA A 1 214 ? -16.344 8.439 27.476 1.00 71.88 214 ALA A N 1
ATOM 1677 C CA . ALA A 1 214 ? -17.452 9.021 28.214 1.00 71.88 214 ALA A CA 1
ATOM 1678 C C . ALA A 1 214 ? -17.367 10.556 28.161 1.00 71.88 214 ALA A C 1
ATOM 1680 O O . ALA A 1 214 ? -16.259 11.104 28.145 1.00 71.88 214 ALA A O 1
ATOM 1681 N N . PRO A 1 215 ? -18.513 11.252 28.134 1.00 71.19 215 PRO A N 1
ATOM 1682 C CA . PRO A 1 215 ? -18.511 12.701 28.225 1.00 71.19 215 PRO A CA 1
ATOM 1683 C C . PRO A 1 215 ? -17.875 13.150 29.553 1.00 71.19 215 PRO A C 1
ATOM 1685 O O . PRO A 1 215 ? -18.125 12.517 30.581 1.00 71.19 215 PRO A O 1
ATOM 1688 N N . PRO A 1 216 ? -17.099 14.248 29.574 1.00 68.88 216 PRO A N 1
ATOM 1689 C CA . PRO A 1 216 ? -16.894 14.992 30.817 1.00 68.88 216 PRO A CA 1
ATOM 1690 C C . PRO A 1 216 ? -18.250 15.503 31.341 1.00 68.88 216 PRO A C 1
ATOM 1692 O O . PRO A 1 216 ? -19.214 15.552 30.576 1.00 68.88 216 PRO A O 1
ATOM 1695 N N . GLU A 1 217 ? -18.357 15.876 32.620 1.00 68.12 217 GLU A N 1
ATOM 1696 C CA . GLU A 1 217 ? -19.616 16.401 33.179 1.00 68.12 217 GLU A CA 1
ATOM 1697 C C . GLU A 1 217 ? -20.180 17.540 32.306 1.00 68.12 217 GLU A C 1
ATOM 1699 O O . GLU A 1 217 ? -19.493 18.517 32.013 1.00 68.12 217 GLU A O 1
ATOM 1704 N N . GLY A 1 218 ? -21.419 17.374 31.822 1.00 67.06 218 GLY A N 1
ATOM 1705 C CA . GLY A 1 218 ? -22.082 18.309 30.898 1.00 67.06 218 GLY A CA 1
ATOM 1706 C C . GLY A 1 218 ? -21.648 18.230 29.421 1.00 67.06 218 GLY A C 1
ATOM 1707 O O . GLY A 1 218 ? -22.125 19.018 28.605 1.00 67.06 218 GLY A O 1
ATOM 1708 N N . GLY A 1 219 ? -20.758 17.304 29.055 1.00 68.12 219 GLY A N 1
ATOM 1709 C CA . GLY A 1 219 ? -20.214 17.133 27.704 1.00 68.12 219 GLY A CA 1
ATOM 1710 C C . GLY A 1 219 ? -20.944 16.104 26.831 1.00 68.12 219 GLY A C 1
ATOM 1711 O O . GLY A 1 219 ? -21.908 15.460 27.240 1.00 68.12 219 GLY A O 1
ATOM 1712 N N . ARG A 1 220 ? -20.451 15.917 25.599 1.00 69.75 220 ARG A N 1
ATOM 1713 C CA . ARG A 1 220 ? -20.931 14.889 24.654 1.00 69.75 220 ARG A CA 1
ATOM 1714 C C . ARG A 1 220 ? -20.007 13.673 24.663 1.00 69.75 220 ARG A C 1
ATOM 1716 O O . ARG A 1 220 ? -18.795 13.823 24.816 1.00 69.75 220 ARG A O 1
ATOM 1723 N N . ALA A 1 221 ? -20.577 12.478 24.505 1.00 68.62 221 ALA A N 1
ATOM 1724 C CA . ALA A 1 221 ? -19.787 11.266 24.307 1.00 68.62 221 ALA A CA 1
ATOM 1725 C C . ALA A 1 221 ? -18.949 11.389 23.024 1.00 68.62 221 ALA A C 1
ATOM 1727 O O . ALA A 1 221 ? -19.251 12.205 22.152 1.00 68.62 221 ALA A O 1
ATOM 1728 N N . GLN A 1 222 ? -17.889 10.593 22.904 1.00 75.75 222 GLN A N 1
ATOM 1729 C CA . GLN A 1 222 ? -17.042 10.556 21.710 1.00 75.75 222 GLN A CA 1
ATOM 1730 C C . GLN A 1 222 ? -16.810 9.105 21.295 1.00 75.75 222 GLN A C 1
ATOM 1732 O O . GLN A 1 222 ? -16.651 8.235 22.150 1.00 75.75 222 GLN A O 1
ATOM 1737 N N . ALA A 1 223 ? -16.767 8.847 19.991 1.00 73.81 223 ALA A N 1
ATOM 1738 C CA . ALA A 1 223 ? -16.448 7.539 19.434 1.00 73.81 223 ALA A CA 1
ATOM 1739 C C . ALA A 1 223 ? -15.473 7.695 18.264 1.00 73.81 223 ALA A C 1
ATOM 1741 O O . ALA A 1 223 ? -15.606 8.624 17.465 1.00 73.81 223 ALA A O 1
ATOM 1742 N N . ILE A 1 224 ? -14.506 6.786 18.170 1.00 73.62 224 ILE A N 1
ATOM 1743 C CA . ILE A 1 224 ? -13.604 6.641 17.029 1.00 73.62 224 ILE A CA 1
ATOM 1744 C C . ILE A 1 224 ? -13.898 5.285 16.402 1.00 73.62 224 ILE A C 1
ATOM 1746 O O . ILE A 1 224 ? -13.892 4.265 17.091 1.00 73.62 224 ILE A O 1
ATOM 1750 N N . ILE A 1 225 ? -14.154 5.298 15.096 1.00 70.00 225 ILE A N 1
ATOM 1751 C CA . ILE A 1 225 ? -14.368 4.103 14.284 1.00 70.00 225 ILE A CA 1
ATOM 1752 C C . ILE A 1 225 ? -13.324 4.118 13.172 1.00 70.00 225 ILE A C 1
ATOM 1754 O O . ILE A 1 225 ? -13.240 5.102 12.433 1.00 70.00 225 ILE A O 1
ATOM 1758 N N . MET A 1 226 ? -12.545 3.049 13.035 1.00 66.12 226 MET A N 1
ATOM 1759 C CA . MET A 1 226 ? -11.737 2.829 11.833 1.00 66.12 226 MET A CA 1
ATOM 1760 C C . MET A 1 226 ? -12.455 1.882 10.880 1.00 66.12 226 MET A C 1
ATOM 1762 O O . MET A 1 226 ? -13.168 0.992 11.325 1.00 66.12 226 MET A O 1
ATOM 1766 N N . ASN A 1 227 ? -12.260 2.078 9.581 1.00 56.34 227 ASN A N 1
ATOM 1767 C CA . ASN A 1 227 ? -12.728 1.194 8.516 1.00 56.34 227 ASN A CA 1
ATOM 1768 C C . ASN A 1 227 ? -11.641 1.070 7.447 1.00 56.34 227 ASN A C 1
ATOM 1770 O O . ASN A 1 227 ? -10.906 2.070 7.262 1.00 56.34 227 ASN A O 1
#